Protein AF-A0A7S0SUW3-F1 (afdb_monomer_lite)

Organism: NCBI:txid96789

Foldseek 3Di:
DDPDFAWPPDLADFDDPLQAAKAWDWKFFADKDQPFDQVLLVHPVVRVVVVVRGRPTQTFMWHWHADPVRTIHTPQLRRVVRSQCSVQHVQFFPDFDDPVDPSRFKGWTWTAHSVDNQKIKIKMKGWTGKDKDDWDADPVPVRWIKIKMKIKIKIWIWMAGNVVRDIDPIQIKIKIKIKMWTDPDSRDIDIKMKIFIARDPPGPCNVVCCVVGVCSVPHGRMMIIMD

pLDDT: mean 91.24, std 9.48, range [42.28, 98.5]

Secondary structure (DSSP, 8-state):
-------BSSSS--B-GGG-EEEEEEEEEEEEE-SS-HHHHT-HHHHHHHHTTTTPEEEEEEEEEE-TTS-EEE-HHHHHHHHHHHHH-TT-EEE---TT--TTTEEEEEEE-SS-TTEEEEEEEEEEEEEEEEEEE-GGGTT-EEEEEEEEEEEEEEEEETTT--BPPPEEEEEEEEEEEEEEETTEEEEEEEEEEEE-TTSTTHHHHHHH-GGGGTS-SEEEEE-

Radius of gyration: 18.38 Å; chains: 1; bounding box: 43×40×49 Å

Structure (mmCIF, N/CA/C/O backbone):
data_AF-A0A7S0SUW3-F1
#
_entry.id   AF-A0A7S0SUW3-F1
#
loop_
_atom_site.group_PDB
_atom_site.id
_atom_site.type_symbol
_atom_site.label_atom_id
_atom_site.label_alt_id
_atom_site.label_comp_id
_atom_site.label_asym_id
_atom_site.label_entity_id
_atom_site.label_seq_id
_atom_site.pdbx_PDB_ins_code
_atom_site.Cartn_x
_atom_site.Cartn_y
_atom_site.Cartn_z
_atom_site.occupancy
_atom_site.B_iso_or_equiv
_atom_site.auth_seq_id
_atom_site.auth_comp_id
_atom_site.auth_asym_id
_atom_site.auth_atom_id
_atom_site.pdbx_PDB_model_num
ATOM 1 N N . ILE A 1 1 ? 21.014 13.805 4.963 1.00 42.28 1 ILE A N 1
ATOM 2 C CA . ILE A 1 1 ? 20.074 13.393 6.030 1.00 42.28 1 ILE A CA 1
ATOM 3 C C . ILE A 1 1 ? 19.901 11.894 5.863 1.00 42.28 1 ILE A C 1
ATOM 5 O O . ILE A 1 1 ? 19.481 11.482 4.790 1.00 42.28 1 ILE A O 1
ATOM 9 N N . ASN A 1 2 ? 20.350 11.087 6.826 1.00 46.06 2 ASN A N 1
ATOM 10 C CA . ASN A 1 2 ? 20.161 9.637 6.748 1.00 46.06 2 ASN A CA 1
ATOM 11 C C . ASN A 1 2 ? 18.666 9.344 6.896 1.00 46.06 2 ASN A C 1
ATOM 13 O O . ASN A 1 2 ? 18.029 9.901 7.791 1.00 46.06 2 ASN A O 1
ATOM 17 N N . ARG A 1 3 ? 18.112 8.519 6.001 1.00 62.00 3 ARG A N 1
ATOM 18 C CA . ARG A 1 3 ? 16.728 8.045 6.112 1.00 62.00 3 ARG A CA 1
ATOM 19 C C . ARG A 1 3 ? 16.566 7.323 7.452 1.00 62.00 3 ARG A C 1
ATOM 21 O O . ARG A 1 3 ? 17.455 6.576 7.862 1.00 62.00 3 ARG A O 1
ATOM 28 N N . PHE A 1 4 ? 15.474 7.596 8.157 1.00 66.12 4 PHE A N 1
ATOM 29 C CA . PHE A 1 4 ? 15.192 6.960 9.438 1.00 66.12 4 PHE A CA 1
ATOM 30 C C . PHE A 1 4 ? 14.642 5.552 9.184 1.00 66.12 4 PHE A C 1
ATOM 32 O O . PHE A 1 4 ? 13.520 5.406 8.712 1.00 66.12 4 PHE A O 1
ATOM 39 N N . HIS A 1 5 ? 15.455 4.539 9.481 1.00 77.19 5 HIS A N 1
ATOM 40 C CA . HIS A 1 5 ? 15.120 3.121 9.350 1.00 77.19 5 HIS A CA 1
ATOM 41 C C . HIS A 1 5 ? 15.135 2.475 10.742 1.00 77.19 5 HIS A C 1
ATOM 43 O O . HIS A 1 5 ? 16.200 2.059 11.208 1.00 77.19 5 HIS A O 1
ATOM 49 N N . PRO A 1 6 ? 14.003 2.473 11.471 1.00 75.94 6 PRO A N 1
ATOM 50 C CA . PRO A 1 6 ? 13.930 1.887 12.808 1.00 75.94 6 PRO A CA 1
ATOM 51 C C . PRO A 1 6 ? 14.039 0.352 12.807 1.00 75.94 6 PRO A C 1
ATOM 53 O O . PRO A 1 6 ? 14.200 -0.244 13.872 1.00 75.94 6 PRO A O 1
ATOM 56 N N . GLY A 1 7 ? 13.952 -0.294 11.641 1.00 82.69 7 GLY A N 1
ATOM 57 C CA . GLY A 1 7 ? 13.834 -1.738 11.501 1.00 82.69 7 GLY A CA 1
ATOM 58 C C . GLY A 1 7 ? 12.474 -2.266 11.965 1.00 82.69 7 GLY A C 1
ATOM 59 O O . GLY A 1 7 ? 11.526 -1.518 12.218 1.00 82.69 7 GLY A O 1
ATOM 60 N N . LEU A 1 8 ? 12.366 -3.591 12.070 1.00 84.62 8 LEU A N 1
ATOM 61 C CA . LEU A 1 8 ? 11.176 -4.278 12.575 1.00 84.62 8 LEU A CA 1
ATOM 62 C C . LEU A 1 8 ? 11.335 -4.563 14.073 1.00 84.62 8 LEU A C 1
ATOM 64 O O . LEU A 1 8 ? 11.750 -5.656 14.458 1.00 84.62 8 LEU A O 1
ATOM 68 N N . SER A 1 9 ? 11.030 -3.581 14.925 1.00 73.81 9 SER A N 1
ATOM 69 C CA . SER A 1 9 ? 11.094 -3.771 16.384 1.00 73.81 9 SER A CA 1
ATOM 70 C C . SER A 1 9 ? 10.004 -4.708 16.921 1.00 73.81 9 SER A C 1
ATOM 72 O O . SER A 1 9 ? 10.194 -5.340 17.956 1.00 73.81 9 SER A O 1
ATOM 74 N N . ASP A 1 10 ? 8.876 -4.801 16.215 1.00 80.00 10 ASP A N 1
ATOM 75 C CA . ASP A 1 10 ? 7.740 -5.672 16.517 1.00 80.00 10 ASP A CA 1
ATOM 76 C C . ASP A 1 10 ? 7.405 -6.574 15.320 1.00 80.00 10 ASP A C 1
ATOM 78 O O . ASP A 1 10 ? 7.651 -6.220 14.164 1.00 80.00 10 ASP A O 1
ATOM 82 N N . ASN A 1 11 ? 6.780 -7.726 15.594 1.00 84.38 11 ASN A N 1
ATOM 83 C CA . ASN A 1 11 ? 6.349 -8.659 14.543 1.00 84.38 11 ASN A CA 1
ATOM 84 C C . ASN A 1 11 ? 5.302 -8.045 13.594 1.00 84.38 11 ASN A C 1
ATOM 86 O O . ASN A 1 11 ? 5.337 -8.312 12.400 1.00 84.38 11 ASN A O 1
ATOM 90 N N . ASP A 1 12 ? 4.385 -7.215 14.099 1.00 90.62 12 ASP A N 1
ATOM 91 C CA . ASP A 1 12 ? 3.324 -6.572 13.312 1.00 90.62 12 ASP A CA 1
ATOM 92 C C . ASP A 1 12 ? 2.944 -5.206 13.918 1.00 90.62 12 ASP A C 1
ATOM 94 O O . ASP A 1 12 ? 3.414 -4.847 14.997 1.00 90.62 12 ASP A O 1
ATOM 98 N N . LEU A 1 13 ? 2.089 -4.450 13.228 1.00 91.69 13 LEU A N 1
ATOM 99 C CA . LEU A 1 13 ? 1.448 -3.237 13.729 1.00 91.69 13 LEU A CA 1
ATOM 100 C C . LEU A 1 13 ? 0.216 -3.602 14.558 1.00 91.69 13 LEU A C 1
ATOM 102 O O . LEU A 1 13 ? -0.656 -4.348 14.101 1.00 91.69 13 LEU A O 1
ATOM 106 N N . TYR A 1 14 ? 0.112 -3.022 15.751 1.00 93.19 14 TYR A N 1
ATOM 107 C CA . TYR A 1 14 ? -0.998 -3.267 16.663 1.00 93.19 14 TYR A CA 1
ATOM 108 C C . TYR A 1 14 ? -1.918 -2.053 16.739 1.00 93.19 14 TYR A C 1
ATOM 110 O O . TYR A 1 14 ? -1.500 -0.941 17.056 1.00 93.19 14 TYR A O 1
ATOM 118 N N . PHE A 1 15 ? -3.194 -2.287 16.458 1.00 94.00 15 PHE A N 1
ATOM 119 C CA . PHE A 1 15 ? -4.218 -1.258 16.373 1.00 94.00 15 PHE A CA 1
ATOM 120 C C . PHE A 1 15 ? -5.014 -1.170 17.684 1.00 94.00 15 PHE A C 1
ATOM 122 O O . PHE A 1 15 ? -5.124 -2.153 18.420 1.00 94.00 15 PHE A O 1
ATOM 129 N N . PRO A 1 16 ? -5.599 -0.004 17.999 1.00 93.75 16 PRO A N 1
ATOM 130 C CA . PRO A 1 16 ? -6.580 0.108 19.069 1.00 93.75 16 PRO A CA 1
ATOM 131 C C . PRO A 1 16 ? -7.823 -0.769 18.848 1.00 93.75 16 PRO A C 1
ATOM 133 O O . PRO A 1 16 ? -8.244 -1.007 17.717 1.00 93.75 16 PRO A O 1
ATOM 136 N N . ASP A 1 17 ? -8.489 -1.143 19.941 1.00 94.44 17 ASP A N 1
ATOM 137 C CA . ASP A 1 17 ? -9.691 -1.995 19.939 1.00 94.44 17 ASP A CA 1
ATOM 138 C C . ASP A 1 17 ? -10.835 -1.492 19.050 1.00 94.44 17 ASP A C 1
ATOM 140 O O . ASP A 1 17 ? -11.585 -2.285 18.483 1.00 94.44 17 ASP A O 1
ATOM 144 N N . TRP A 1 18 ? -10.953 -0.177 18.879 1.00 93.38 18 TRP A N 1
ATOM 145 C CA . TRP A 1 18 ? -11.987 0.431 18.044 1.00 93.38 18 TRP A CA 1
ATOM 146 C C . TRP A 1 18 ? -11.776 0.226 16.536 1.00 93.38 18 TRP A C 1
ATOM 148 O O . TRP A 1 18 ? -12.620 0.662 15.764 1.00 93.38 18 TRP A O 1
ATOM 158 N N . PHE A 1 19 ? -10.702 -0.441 16.100 1.00 96.56 19 PHE A N 1
ATOM 159 C CA . PHE A 1 19 ? -10.540 -0.884 14.711 1.00 96.56 19 PHE A CA 1
ATOM 160 C C . PHE A 1 19 ? -11.194 -2.232 14.409 1.00 96.56 19 PHE A C 1
A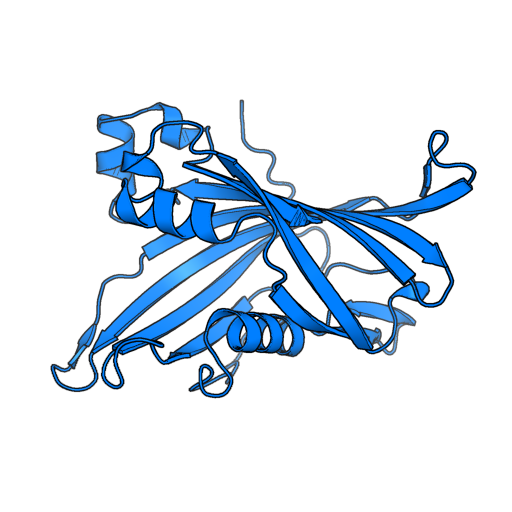TOM 162 O O . PHE A 1 19 ? -11.363 -2.554 13.236 1.00 96.56 19 PHE A O 1
ATOM 169 N N . ILE A 1 20 ? -11.534 -3.042 15.415 1.00 97.31 20 ILE A N 1
ATOM 170 C CA . ILE A 1 20 ? -11.985 -4.424 15.194 1.00 97.31 20 ILE A CA 1
ATOM 171 C C . ILE A 1 20 ? -13.196 -4.473 14.262 1.00 97.31 20 ILE A C 1
ATOM 173 O O . ILE A 1 20 ? -14.160 -3.733 14.433 1.00 97.31 20 ILE A O 1
ATOM 177 N N . GLY A 1 21 ? -13.163 -5.410 13.313 1.00 97.50 21 GLY A N 1
ATOM 178 C CA . GLY A 1 21 ? -14.265 -5.662 12.395 1.00 97.50 21 GLY A CA 1
ATOM 179 C C . GLY A 1 21 ? -13.937 -5.259 10.964 1.00 97.50 21 GLY A C 1
ATOM 180 O O . GLY A 1 21 ? -12.777 -5.256 10.550 1.00 97.50 21 GLY A O 1
ATOM 181 N N . LYS A 1 22 ? -14.989 -4.987 10.188 1.00 98.38 22 LYS A N 1
ATOM 182 C CA . LYS A 1 22 ? -14.903 -4.576 8.786 1.00 98.38 22 LYS A CA 1
ATOM 183 C C . LYS A 1 22 ? -15.346 -3.126 8.643 1.00 98.38 22 LYS A C 1
ATOM 185 O O . LYS A 1 22 ? -16.359 -2.731 9.212 1.00 98.38 22 LYS A O 1
ATOM 190 N N . TRP A 1 23 ? -14.617 -2.376 7.831 1.00 98.31 23 TRP A N 1
ATOM 191 C CA . TRP A 1 23 ? -14.818 -0.956 7.593 1.00 98.31 23 TRP A CA 1
ATOM 192 C C . TRP A 1 23 ? -14.998 -0.700 6.109 1.00 98.31 23 TRP A C 1
ATOM 194 O O . TRP A 1 23 ? -14.163 -1.113 5.307 1.00 98.31 23 TRP A O 1
ATOM 204 N N . ASN A 1 24 ? -16.060 0.021 5.757 1.00 98.50 24 ASN A N 1
ATOM 205 C CA . ASN A 1 24 ? -16.188 0.609 4.430 1.00 98.50 24 ASN A CA 1
ATOM 206 C C . ASN A 1 24 ? -15.249 1.811 4.361 1.00 98.50 24 ASN A C 1
ATOM 208 O O . ASN A 1 24 ? -15.446 2.796 5.077 1.00 98.50 24 ASN A O 1
ATOM 212 N N . VAL A 1 25 ? -14.217 1.709 3.533 1.00 98.44 25 VAL A N 1
ATOM 213 C CA . VAL A 1 25 ? -13.207 2.747 3.361 1.00 98.44 25 VAL A CA 1
ATOM 214 C C . VAL A 1 25 ? -13.512 3.542 2.101 1.00 98.44 25 VAL A C 1
ATOM 216 O O . VAL A 1 25 ? -13.734 2.971 1.035 1.00 98.44 25 VAL A O 1
ATOM 219 N N . SER A 1 26 ? -13.473 4.865 2.238 1.00 98.38 26 SER A N 1
ATOM 220 C CA . SER A 1 26 ? -13.464 5.805 1.121 1.00 98.38 26 SER A CA 1
ATOM 221 C C . SER A 1 26 ? -12.151 6.569 1.170 1.00 98.38 26 SER A C 1
ATOM 223 O O . SER A 1 26 ? -12.015 7.467 1.995 1.00 98.38 26 SER A O 1
ATOM 225 N N . SER A 1 27 ? -11.192 6.197 0.322 1.00 98.06 27 SER A N 1
ATOM 226 C CA . SER A 1 27 ? -9.879 6.844 0.264 1.00 98.06 27 SER A CA 1
ATOM 227 C C . SER A 1 27 ? -9.825 7.832 -0.893 1.00 98.06 27 SER A C 1
ATOM 229 O O . SER A 1 27 ? -10.140 7.478 -2.028 1.00 98.06 27 SER A O 1
ATOM 231 N N . TYR A 1 28 ? -9.427 9.071 -0.618 1.00 98.44 28 TYR A N 1
ATOM 232 C CA . TYR A 1 28 ? -9.306 10.117 -1.627 1.00 98.44 28 TYR A CA 1
ATOM 233 C C . TYR A 1 28 ? -7.850 10.523 -1.780 1.00 98.44 28 TYR A C 1
ATOM 235 O O . TYR A 1 28 ? -7.250 11.013 -0.827 1.00 98.44 28 TYR A O 1
ATOM 243 N N . LEU A 1 29 ? -7.301 10.424 -2.993 1.00 98.38 29 LEU A N 1
ATOM 244 C CA . LEU A 1 29 ? -6.045 11.098 -3.313 1.00 98.38 29 LEU A CA 1
ATOM 245 C C . LEU A 1 29 ? -6.288 12.613 -3.267 1.00 98.38 29 LEU A C 1
ATOM 247 O O . LEU A 1 29 ? -7.052 13.153 -4.069 1.00 98.38 29 LEU A O 1
ATOM 251 N N . ARG A 1 30 ? -5.669 13.302 -2.308 1.00 98.19 30 ARG A N 1
ATOM 252 C CA . ARG A 1 30 ? -5.811 14.754 -2.111 1.00 98.19 30 ARG A CA 1
ATOM 253 C C . ARG A 1 30 ? -4.674 15.545 -2.727 1.00 98.19 30 ARG A C 1
ATOM 255 O O . ARG A 1 30 ? -4.888 16.682 -3.134 1.00 98.19 30 ARG A O 1
ATOM 262 N N . ASN A 1 31 ? -3.489 14.951 -2.792 1.00 98.19 31 ASN A N 1
ATOM 263 C CA . ASN A 1 31 ? -2.307 15.600 -3.331 1.00 98.19 31 ASN A CA 1
ATOM 264 C C . ASN A 1 31 ? -1.361 14.577 -3.963 1.00 98.19 31 ASN A C 1
ATOM 266 O O . ASN A 1 31 ? -1.250 13.456 -3.464 1.00 98.19 31 ASN A O 1
ATOM 270 N N . VAL A 1 32 ? -0.672 14.990 -5.025 1.00 97.81 32 VAL A N 1
ATOM 271 C CA . VAL A 1 32 ? 0.410 14.245 -5.674 1.00 97.81 32 VAL A CA 1
ATOM 272 C C . VAL A 1 32 ? 1.529 15.217 -6.023 1.00 97.81 32 VAL A C 1
ATOM 274 O O . VAL A 1 32 ? 1.276 16.284 -6.579 1.00 97.81 32 VAL A O 1
ATOM 277 N N . GLU A 1 33 ? 2.759 14.840 -5.707 1.00 97.75 33 GLU A N 1
ATOM 278 C CA . GLU A 1 33 ? 3.956 15.630 -5.969 1.00 97.75 33 GLU A CA 1
ATOM 279 C C . GLU A 1 33 ? 5.014 14.757 -6.646 1.00 97.75 33 GLU A C 1
ATOM 281 O O . GLU A 1 33 ? 5.151 13.571 -6.338 1.00 97.75 33 GLU A O 1
ATOM 286 N N . ALA A 1 34 ? 5.788 15.374 -7.538 1.00 97.00 34 ALA A N 1
ATOM 287 C CA . ALA A 1 34 ? 7.016 14.832 -8.110 1.00 97.00 34 ALA A CA 1
ATOM 288 C C . ALA A 1 34 ? 8.191 15.682 -7.589 1.00 97.00 34 ALA A C 1
ATOM 290 O O . ALA A 1 34 ? 8.585 16.640 -8.255 1.00 97.00 34 ALA A O 1
ATOM 291 N N . PRO A 1 35 ? 8.706 15.416 -6.369 1.00 96.06 35 PRO A N 1
ATOM 292 C CA . PRO A 1 35 ? 9.590 16.351 -5.659 1.00 96.06 35 PRO A CA 1
ATOM 293 C C . PRO A 1 35 ? 10.925 16.606 -6.358 1.00 96.06 35 PRO A C 1
ATOM 295 O O . PRO A 1 35 ? 11.565 17.632 -6.133 1.00 96.06 35 PRO A O 1
ATOM 298 N N . ILE A 1 36 ? 11.351 15.652 -7.181 1.00 94.12 36 ILE A N 1
ATOM 299 C CA . ILE A 1 36 ? 12.582 15.727 -7.954 1.00 94.12 36 ILE A CA 1
ATOM 300 C C . ILE A 1 36 ? 12.278 16.279 -9.349 1.00 94.12 36 ILE A C 1
ATOM 302 O O . ILE A 1 36 ? 12.646 17.412 -9.651 1.00 94.12 36 ILE A O 1
ATOM 306 N N . ASP A 1 37 ? 11.597 15.488 -10.177 1.00 94.38 37 ASP A N 1
ATOM 307 C CA . ASP A 1 37 ? 11.096 15.864 -11.497 1.00 94.38 37 ASP A CA 1
ATOM 308 C C . ASP A 1 37 ? 10.064 14.832 -11.992 1.00 94.38 37 ASP A C 1
ATOM 310 O O . ASP A 1 37 ? 9.920 13.737 -11.437 1.00 94.38 37 ASP A O 1
ATOM 314 N N . ILE A 1 38 ? 9.317 15.200 -13.036 1.00 95.12 38 ILE A N 1
ATOM 315 C CA . ILE A 1 38 ? 8.268 14.357 -13.626 1.00 95.12 38 ILE A CA 1
ATOM 316 C C . ILE A 1 38 ? 8.858 13.122 -14.318 1.00 95.12 38 ILE A C 1
ATOM 318 O O . ILE A 1 38 ? 8.243 12.055 -14.304 1.00 95.12 38 ILE A O 1
ATOM 322 N N . ASP A 1 39 ? 10.052 13.228 -14.898 1.00 92.38 39 ASP A N 1
ATOM 323 C CA . ASP A 1 39 ? 10.687 12.106 -15.591 1.00 92.38 39 ASP A CA 1
ATOM 324 C C . ASP A 1 39 ? 10.993 10.965 -14.612 1.00 92.38 39 ASP A C 1
ATOM 326 O O . ASP A 1 39 ? 10.628 9.813 -14.862 1.00 92.38 39 ASP A O 1
ATOM 330 N N . THR A 1 40 ? 11.556 11.287 -13.447 1.00 90.94 40 THR A N 1
ATOM 331 C CA . THR A 1 40 ? 11.874 10.322 -12.388 1.00 90.94 40 THR A CA 1
ATOM 332 C C . THR A 1 40 ? 10.615 9.771 -11.707 1.00 90.94 40 THR A C 1
ATOM 334 O O . THR A 1 40 ? 10.606 8.616 -11.279 1.00 90.94 40 THR A O 1
ATOM 337 N N . PHE A 1 41 ? 9.522 10.543 -11.660 1.00 92.88 41 PHE A N 1
ATOM 338 C CA . PHE A 1 41 ? 8.208 10.065 -11.201 1.00 92.88 41 PHE A CA 1
ATOM 339 C C . PHE A 1 41 ? 7.667 8.908 -12.069 1.00 92.88 41 PHE A C 1
ATOM 341 O O . PHE A 1 41 ? 6.885 8.078 -11.603 1.00 92.88 41 PHE A O 1
ATOM 348 N N . GLY A 1 42 ? 8.086 8.831 -13.336 1.00 90.81 42 GLY A N 1
ATOM 349 C CA . GLY A 1 42 ? 7.585 7.873 -14.328 1.00 90.81 42 GLY A CA 1
ATOM 350 C C . GLY A 1 42 ? 7.133 8.521 -15.639 1.00 90.81 42 GLY A C 1
ATOM 351 O O . GLY A 1 42 ? 6.534 7.844 -16.477 1.00 90.81 42 GLY A O 1
ATOM 352 N N . GLY A 1 43 ? 7.403 9.815 -15.817 1.00 94.25 43 GLY A N 1
ATOM 353 C CA . GLY A 1 43 ? 7.086 10.597 -17.004 1.00 94.25 43 GLY A CA 1
ATOM 354 C C . GLY A 1 43 ? 5.695 11.233 -16.987 1.00 94.25 43 GLY A C 1
ATOM 355 O O . GLY A 1 43 ? 4.811 10.892 -16.194 1.00 94.25 43 GLY A O 1
ATOM 356 N N . GLU A 1 44 ? 5.493 12.145 -17.938 1.00 96.56 44 GLU A N 1
ATOM 357 C CA . GLU A 1 44 ? 4.307 13.004 -18.065 1.00 96.56 44 GLU A CA 1
ATOM 358 C C . GLU A 1 44 ? 2.989 12.213 -18.111 1.00 96.56 44 GLU A C 1
ATOM 360 O O . GLU A 1 44 ? 1.992 12.593 -17.498 1.00 96.56 44 GLU A O 1
ATOM 365 N N . TYR A 1 45 ? 2.982 11.066 -18.798 1.00 95.62 45 TYR A N 1
ATOM 366 C CA . TYR A 1 45 ? 1.800 10.208 -18.893 1.00 95.62 45 TYR A CA 1
ATOM 367 C C . TYR A 1 45 ? 1.378 9.645 -17.527 1.00 95.62 45 TYR A C 1
ATOM 369 O O . TYR A 1 45 ? 0.199 9.702 -17.171 1.00 95.62 45 TYR A O 1
ATOM 377 N N . VAL A 1 46 ? 2.328 9.121 -16.745 1.00 94.38 46 VAL A N 1
ATOM 378 C CA . VAL A 1 46 ? 2.054 8.513 -15.432 1.00 94.38 46 VAL A CA 1
ATOM 379 C C . VAL A 1 46 ? 1.652 9.585 -14.421 1.00 94.38 46 VAL A C 1
ATOM 381 O O . VAL A 1 46 ? 0.692 9.394 -13.666 1.00 94.38 46 VAL A O 1
ATOM 384 N N . TYR A 1 47 ? 2.330 10.733 -14.446 1.00 96.38 47 TYR A N 1
ATOM 385 C CA . TYR A 1 47 ? 2.007 11.868 -13.588 1.00 96.38 47 TYR A CA 1
ATOM 386 C C . TYR A 1 47 ? 0.597 12.410 -13.857 1.00 96.38 47 TYR A C 1
ATOM 388 O O . TYR A 1 47 ? -0.219 12.499 -12.937 1.00 96.38 47 TYR A O 1
ATOM 396 N N . ASN A 1 48 ? 0.247 12.671 -15.121 1.00 97.00 48 ASN A N 1
ATOM 397 C CA . ASN A 1 48 ? -1.085 13.165 -15.480 1.00 97.00 48 ASN A CA 1
ATOM 398 C C . ASN A 1 48 ? -2.189 12.137 -15.211 1.00 97.00 48 ASN A C 1
ATOM 400 O O . ASN A 1 48 ? -3.259 12.506 -14.723 1.00 97.00 48 ASN A O 1
ATOM 404 N N . LYS A 1 49 ? -1.933 10.843 -15.449 1.00 94.75 49 LYS A N 1
ATOM 405 C CA . LYS A 1 49 ? -2.872 9.778 -15.068 1.00 94.75 49 LYS A CA 1
ATOM 406 C C . LYS A 1 49 ? -3.145 9.791 -13.561 1.00 94.75 49 LYS A C 1
ATOM 408 O O . LYS A 1 49 ? -4.305 9.745 -13.170 1.00 94.75 49 LYS A O 1
ATOM 413 N N . THR A 1 50 ? -2.104 9.931 -12.740 1.00 95.62 50 THR A N 1
ATOM 414 C CA . THR A 1 50 ? -2.232 9.988 -11.275 1.00 95.62 50 THR A CA 1
ATOM 415 C C . THR A 1 50 ? -2.980 11.249 -10.831 1.00 95.62 50 THR A C 1
ATOM 417 O O . THR A 1 50 ? -3.880 11.185 -10.000 1.00 95.62 50 THR A O 1
ATOM 420 N N . ARG A 1 51 ? -2.694 12.413 -11.432 1.00 97.00 51 ARG A N 1
ATOM 421 C CA . ARG A 1 51 ? -3.451 13.650 -11.162 1.00 97.00 51 ARG A CA 1
ATOM 422 C C . ARG A 1 51 ? -4.935 13.523 -11.494 1.00 97.00 51 ARG A C 1
ATOM 424 O O . ARG A 1 51 ? -5.761 14.103 -10.796 1.00 97.00 51 ARG A O 1
ATOM 431 N N . ASN A 1 52 ? -5.288 12.744 -12.513 1.00 96.62 52 ASN A N 1
ATOM 432 C CA . ASN A 1 52 ? -6.684 12.488 -12.861 1.00 96.62 52 ASN A CA 1
ATOM 433 C C . ASN A 1 52 ? -7.432 11.648 -11.810 1.00 96.62 52 ASN A C 1
ATOM 435 O O . ASN A 1 52 ? -8.656 11.542 -11.903 1.00 96.62 52 ASN A O 1
ATOM 439 N N . GLU A 1 53 ? -6.744 11.064 -10.826 1.00 95.75 53 GLU A N 1
ATOM 440 C CA . GLU A 1 53 ? -7.339 10.342 -9.691 1.00 95.75 53 GLU A CA 1
ATOM 441 C C . GLU A 1 53 ? -7.656 11.273 -8.504 1.00 95.75 53 GLU A C 1
ATOM 443 O O . GLU A 1 53 ? -8.362 10.871 -7.579 1.00 95.75 53 GLU A O 1
ATOM 448 N N . LEU A 1 54 ? -7.198 12.534 -8.532 1.00 97.56 54 LEU A N 1
ATOM 449 C CA . LEU A 1 54 ? -7.434 13.497 -7.454 1.00 97.56 54 LEU A CA 1
ATOM 450 C C . LEU A 1 54 ? -8.927 13.647 -7.140 1.00 97.56 54 LEU A C 1
ATOM 452 O O . LEU A 1 54 ? -9.756 13.868 -8.024 1.00 97.56 54 LEU A O 1
ATOM 456 N N . ASN A 1 55 ? -9.248 13.581 -5.848 1.00 97.56 55 ASN A N 1
ATOM 457 C CA . ASN A 1 55 ? -10.594 13.697 -5.282 1.00 97.56 55 ASN A CA 1
ATOM 458 C C . ASN A 1 55 ? -11.606 12.646 -5.768 1.00 97.56 55 ASN A C 1
ATOM 460 O O . ASN A 1 55 ? -12.793 12.768 -5.457 1.00 97.56 55 ASN A O 1
ATOM 464 N N . LYS A 1 56 ? -11.164 11.601 -6.473 1.00 97.31 56 LYS A N 1
ATOM 465 C CA . LYS A 1 56 ? -12.003 10.444 -6.789 1.00 97.31 56 LYS A CA 1
ATOM 466 C C . LYS A 1 56 ? -11.862 9.412 -5.669 1.00 97.31 56 LYS A C 1
ATOM 468 O O . LYS A 1 56 ? -10.734 9.122 -5.270 1.00 97.31 56 LYS A O 1
ATOM 473 N N . PRO A 1 57 ? -12.973 8.882 -5.134 1.00 96.94 57 PRO A N 1
ATOM 474 C CA . PRO A 1 57 ? -12.896 7.882 -4.086 1.00 96.94 57 PRO A CA 1
ATOM 475 C C . PRO A 1 57 ? -12.443 6.537 -4.653 1.00 96.94 57 PRO A C 1
ATOM 477 O O . PRO A 1 57 ? -13.030 6.034 -5.611 1.00 96.94 57 PRO A O 1
ATOM 480 N N . LEU A 1 58 ? -11.467 5.923 -3.995 1.00 97.38 58 LEU A N 1
ATOM 481 C CA . LEU A 1 58 ? -11.250 4.486 -4.045 1.00 97.38 58 LEU A CA 1
ATOM 482 C C . LEU A 1 58 ? -12.055 3.850 -2.906 1.00 97.38 58 LEU A C 1
ATOM 484 O O . LEU A 1 58 ? -11.829 4.163 -1.734 1.00 97.38 58 LEU A O 1
ATOM 488 N N . LEU A 1 59 ? -13.017 2.995 -3.256 1.00 98.19 59 LEU A N 1
ATOM 489 C CA . LEU A 1 59 ? -13.925 2.354 -2.305 1.00 98.19 59 LEU A CA 1
ATOM 490 C C . LEU A 1 59 ? -13.525 0.896 -2.101 1.00 98.19 59 LEU A C 1
ATOM 492 O O . LEU A 1 59 ? -13.460 0.143 -3.068 1.00 98.19 59 LEU A O 1
ATOM 496 N N . TYR A 1 60 ? -13.282 0.492 -0.858 1.00 98.31 60 TYR A N 1
ATOM 497 C CA . TYR A 1 60 ? -12.914 -0.886 -0.524 1.00 98.31 60 TYR A CA 1
ATOM 498 C C . TYR A 1 60 ? -13.277 -1.227 0.920 1.00 98.31 60 TYR A C 1
ATOM 500 O O . TYR A 1 60 ? -13.596 -0.351 1.725 1.00 98.31 60 TYR A O 1
ATOM 508 N N . ILE A 1 61 ? -13.226 -2.514 1.262 1.00 98.38 61 ILE A N 1
ATOM 509 C CA . ILE A 1 61 ? -13.428 -2.976 2.634 1.00 98.38 61 ILE A CA 1
ATOM 510 C C . ILE A 1 61 ? -12.066 -3.208 3.280 1.00 98.38 61 ILE A C 1
ATOM 512 O O . ILE A 1 61 ? -11.242 -3.940 2.745 1.00 98.38 61 ILE A O 1
ATOM 516 N N . SER A 1 62 ? -11.854 -2.638 4.463 1.00 98.19 62 SER A N 1
ATOM 517 C CA . SER A 1 62 ? -10.722 -2.986 5.323 1.00 98.19 62 SER A CA 1
ATOM 518 C C . SER A 1 62 ? -11.191 -3.837 6.497 1.00 98.19 62 SER A C 1
ATOM 520 O O . SER A 1 62 ? -12.294 -3.650 7.0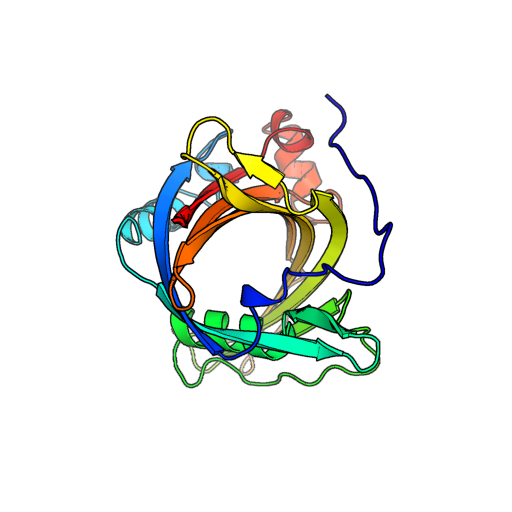09 1.00 98.19 62 SER A O 1
ATOM 522 N N . LYS A 1 63 ? -10.375 -4.793 6.925 1.00 98.44 63 LYS A N 1
ATOM 523 C CA . LYS A 1 63 ? -10.663 -5.739 7.996 1.00 98.44 63 LYS A CA 1
ATOM 524 C C . LYS A 1 63 ? -9.540 -5.738 9.023 1.00 98.44 63 LYS A C 1
ATOM 526 O O . LYS A 1 63 ? -8.359 -5.807 8.682 1.00 98.44 63 LYS A O 1
ATOM 531 N N . PHE A 1 64 ? -9.935 -5.739 10.288 1.00 97.88 64 PHE A N 1
ATOM 532 C CA . PHE A 1 64 ? -9.053 -5.894 11.435 1.00 97.88 64 PHE A CA 1
ATOM 533 C C . PHE A 1 64 ? -9.583 -7.011 12.325 1.00 97.88 64 PHE A C 1
ATOM 535 O O . PHE A 1 64 ? -10.796 -7.163 12.506 1.00 97.88 64 PHE A O 1
ATOM 542 N N . LYS A 1 65 ? -8.671 -7.802 12.884 1.00 97.00 65 LYS A N 1
ATOM 543 C CA . LYS A 1 65 ? -8.996 -8.965 13.712 1.00 97.00 65 LYS A CA 1
ATOM 544 C C . LYS A 1 65 ? -8.240 -8.921 15.028 1.00 97.00 65 LYS A C 1
ATOM 546 O O . LYS A 1 65 ? -7.114 -8.431 15.095 1.00 97.00 65 LYS A O 1
ATOM 551 N N . ARG A 1 66 ? -8.875 -9.449 16.071 1.00 97.44 66 ARG A N 1
ATOM 552 C CA . ARG A 1 66 ? -8.239 -9.667 17.367 1.00 97.44 66 ARG A CA 1
ATOM 553 C C . ARG A 1 66 ? -7.530 -11.021 17.345 1.00 97.44 66 ARG A C 1
ATOM 555 O O . ARG A 1 66 ? -8.113 -12.005 16.900 1.00 97.44 66 ARG A O 1
ATOM 562 N N . LEU A 1 67 ? -6.280 -11.046 17.789 1.00 94.25 67 LEU A N 1
ATOM 563 C CA . LEU A 1 67 ? -5.509 -12.262 18.032 1.00 94.25 67 LEU A CA 1
ATOM 564 C C . LEU A 1 67 ? -5.887 -12.878 19.384 1.00 94.25 67 LEU A C 1
ATOM 566 O O . LEU A 1 67 ? -6.420 -12.191 20.255 1.00 94.25 67 LEU A O 1
ATOM 570 N N . ASP A 1 68 ? -5.507 -14.136 19.606 1.00 94.31 68 ASP A N 1
ATOM 571 C CA . ASP A 1 68 ? -5.749 -14.843 20.875 1.00 94.31 68 ASP A CA 1
ATOM 572 C C . ASP A 1 68 ? -5.108 -14.138 22.083 1.00 94.31 68 ASP A C 1
ATOM 574 O O . ASP A 1 68 ? -5.623 -14.186 23.195 1.00 94.31 68 ASP A O 1
ATOM 578 N N . ASN A 1 69 ? -4.009 -13.408 21.858 1.00 92.31 69 ASN A N 1
ATOM 579 C CA . ASN A 1 69 ? -3.341 -12.589 22.877 1.00 92.31 69 ASN A CA 1
ATOM 580 C C . ASN A 1 69 ? -4.017 -11.226 23.127 1.00 92.31 69 ASN A C 1
ATOM 582 O O . ASN A 1 69 ? -3.436 -10.359 23.777 1.00 92.31 69 ASN A O 1
ATOM 586 N N . GLY A 1 70 ? -5.205 -10.999 22.569 1.00 94.19 70 GLY A N 1
ATOM 587 C CA . GLY A 1 70 ? -5.979 -9.776 22.735 1.00 94.19 70 GLY A CA 1
ATOM 588 C C . GLY A 1 70 ? -5.548 -8.610 21.845 1.00 94.19 70 GLY A C 1
ATOM 589 O O . GLY A 1 70 ? -6.309 -7.653 21.731 1.00 94.19 70 GLY A O 1
ATOM 590 N N . ARG A 1 71 ? -4.394 -8.658 21.169 1.00 94.00 71 ARG A N 1
ATOM 591 C CA . ARG A 1 71 ? -3.945 -7.561 20.291 1.00 94.00 71 ARG A CA 1
ATOM 592 C C . ARG A 1 71 ? -4.754 -7.514 18.996 1.00 94.00 71 ARG A C 1
ATOM 594 O O . ARG A 1 71 ? -5.140 -8.554 18.466 1.00 94.00 71 ARG A O 1
ATOM 601 N N . VAL A 1 72 ? -4.992 -6.315 18.471 1.00 95.88 72 VAL A N 1
ATOM 602 C CA . VAL A 1 72 ? -5.701 -6.115 17.198 1.00 95.88 72 VAL A CA 1
ATOM 603 C C . VAL A 1 72 ? -4.695 -5.882 16.087 1.00 95.88 72 VAL A C 1
ATOM 605 O O . VAL A 1 72 ? -3.805 -5.049 16.229 1.00 95.88 72 VAL A O 1
ATOM 608 N N . ILE A 1 73 ? -4.854 -6.596 14.979 1.00 95.50 73 ILE A N 1
ATOM 609 C CA . ILE A 1 73 ? -4.021 -6.456 13.785 1.00 95.50 73 ILE A CA 1
ATOM 610 C C . ILE A 1 73 ? -4.886 -6.208 12.552 1.00 95.50 73 ILE A C 1
ATOM 612 O O . ILE A 1 73 ? -6.078 -6.529 12.520 1.00 95.50 73 ILE A O 1
ATOM 616 N N . THR A 1 74 ? -4.260 -5.662 11.518 1.00 95.44 74 THR A N 1
ATOM 617 C CA . THR A 1 74 ? -4.827 -5.591 10.169 1.00 95.44 74 THR A CA 1
ATOM 618 C C . THR A 1 74 ? -4.850 -6.991 9.542 1.00 95.44 74 THR A C 1
ATOM 620 O O . THR A 1 74 ? -3.897 -7.760 9.680 1.00 95.44 74 THR A O 1
ATOM 623 N N . ASP A 1 75 ? -5.938 -7.363 8.865 1.00 96.69 75 ASP A N 1
ATOM 624 C CA . ASP A 1 75 ? -5.971 -8.588 8.062 1.00 96.69 75 ASP A CA 1
ATOM 625 C C . ASP A 1 75 ? -5.271 -8.316 6.725 1.00 96.69 75 ASP A C 1
ATOM 627 O O . ASP A 1 75 ? -5.906 -7.986 5.727 1.00 96.69 75 ASP A O 1
ATOM 631 N N . ARG A 1 76 ? -3.932 -8.344 6.753 1.00 94.56 76 ARG A N 1
ATOM 632 C CA . ARG A 1 76 ? -3.072 -7.768 5.711 1.00 94.56 76 ARG A CA 1
ATOM 633 C C . ARG A 1 76 ? -3.403 -8.252 4.302 1.00 94.56 76 ARG A C 1
ATOM 635 O O . ARG A 1 76 ? -3.667 -7.417 3.446 1.00 94.56 76 ARG A O 1
ATOM 642 N N . LEU A 1 77 ? -3.423 -9.567 4.078 1.00 95.88 77 LEU A N 1
ATOM 643 C CA . LEU A 1 77 ? -3.700 -10.138 2.756 1.00 95.88 77 LEU A CA 1
ATOM 644 C C . LEU A 1 77 ? -5.076 -9.711 2.240 1.00 95.88 77 LEU A C 1
ATOM 646 O O . LEU A 1 77 ? -5.155 -9.104 1.178 1.00 95.88 77 LEU A O 1
ATOM 650 N N . TYR A 1 78 ? -6.118 -9.892 3.057 1.00 97.06 78 TYR A N 1
ATOM 651 C CA . TYR A 1 78 ? -7.473 -9.449 2.722 1.00 97.06 78 TYR A CA 1
ATOM 652 C C . TYR A 1 78 ? -7.500 -7.959 2.356 1.00 97.06 78 TYR A C 1
ATOM 654 O O . TYR A 1 78 ? -8.096 -7.564 1.361 1.00 97.06 78 TYR A O 1
ATOM 662 N N . ASN A 1 79 ? -6.831 -7.105 3.131 1.00 97.38 79 ASN A N 1
ATOM 663 C CA . ASN A 1 79 ? -6.831 -5.665 2.878 1.00 97.38 79 ASN A CA 1
ATOM 664 C C . ASN A 1 79 ? -6.094 -5.299 1.584 1.00 97.38 79 ASN A C 1
ATOM 666 O O . ASN A 1 79 ? -6.566 -4.434 0.847 1.00 97.38 79 ASN A O 1
ATOM 670 N N . VAL A 1 80 ? -4.973 -5.959 1.280 1.00 95.88 80 VAL A N 1
ATOM 671 C CA . VAL A 1 80 ? -4.242 -5.746 0.022 1.00 95.88 80 VAL A CA 1
ATOM 672 C C . VAL A 1 80 ? -5.070 -6.230 -1.174 1.00 95.88 80 VAL A C 1
ATOM 674 O O . VAL A 1 80 ? -5.157 -5.509 -2.166 1.00 95.88 80 VAL A O 1
ATOM 677 N N . GLU A 1 81 ? -5.743 -7.379 -1.072 1.00 97.25 81 GLU A N 1
ATOM 678 C CA . GLU A 1 81 ? -6.664 -7.875 -2.106 1.00 97.25 81 GLU A CA 1
ATOM 679 C C . GLU A 1 81 ? -7.806 -6.895 -2.366 1.00 97.25 81 GLU A C 1
ATOM 681 O O . GLU A 1 81 ? -8.083 -6.562 -3.513 1.00 97.25 81 GLU A O 1
ATOM 686 N N . GLN A 1 82 ? -8.455 -6.388 -1.313 1.00 98.12 82 GLN A N 1
ATOM 687 C CA . GLN A 1 82 ? -9.565 -5.443 -1.456 1.00 98.12 82 GLN A CA 1
ATOM 688 C C . GLN A 1 82 ? -9.121 -4.129 -2.111 1.00 98.12 82 GLN A C 1
ATOM 690 O O . GLN A 1 82 ? -9.859 -3.576 -2.927 1.00 98.12 82 GLN A O 1
ATOM 695 N N . ILE A 1 83 ? -7.912 -3.645 -1.807 1.00 96.69 83 ILE A N 1
ATOM 696 C CA . ILE A 1 83 ? -7.335 -2.469 -2.473 1.00 96.69 83 ILE A CA 1
ATOM 697 C C . ILE A 1 83 ? -7.034 -2.773 -3.945 1.00 96.69 83 ILE A C 1
ATOM 699 O O . ILE A 1 83 ? -7.369 -1.963 -4.809 1.00 96.69 83 ILE A O 1
ATOM 703 N N . ALA A 1 84 ? -6.436 -3.928 -4.249 1.00 96.50 84 ALA A N 1
ATOM 704 C CA . ALA A 1 84 ? -6.144 -4.334 -5.622 1.00 96.50 84 ALA A CA 1
ATOM 705 C C . ALA A 1 84 ? -7.430 -4.485 -6.451 1.00 96.50 84 ALA A C 1
ATOM 707 O O . ALA A 1 84 ? -7.516 -3.933 -7.546 1.00 96.50 84 ALA A O 1
ATOM 708 N N . ILE A 1 85 ? -8.463 -5.117 -5.890 1.00 96.94 85 ILE A N 1
ATOM 709 C CA . ILE A 1 85 ? -9.791 -5.245 -6.499 1.00 96.94 85 ILE A CA 1
ATOM 710 C C . ILE A 1 85 ? -10.403 -3.872 -6.775 1.00 96.94 85 ILE A C 1
ATOM 712 O O . ILE A 1 85 ? -10.862 -3.615 -7.887 1.00 96.94 85 ILE A O 1
ATOM 716 N N . ALA A 1 86 ? -10.372 -2.961 -5.803 1.00 96.50 86 ALA A N 1
ATOM 717 C CA . ALA A 1 86 ? -10.913 -1.620 -5.989 1.00 96.50 86 ALA A CA 1
ATOM 718 C C . ALA A 1 86 ? -10.145 -0.811 -7.048 1.00 96.50 86 ALA A C 1
ATOM 720 O O . ALA A 1 86 ? -10.747 -0.037 -7.790 1.00 96.50 86 ALA A O 1
ATOM 721 N N . ALA A 1 87 ? -8.822 -0.979 -7.124 1.00 94.06 87 ALA A N 1
ATOM 722 C CA . ALA A 1 87 ? -7.965 -0.210 -8.023 1.00 94.06 87 ALA A CA 1
ATOM 723 C C . ALA A 1 87 ? -7.911 -0.774 -9.452 1.00 94.06 87 ALA A C 1
ATOM 725 O O . ALA A 1 87 ? -7.728 -0.019 -10.407 1.00 94.06 87 ALA A O 1
ATOM 726 N N . MET A 1 88 ? -8.035 -2.094 -9.608 1.00 94.00 88 MET A N 1
ATOM 727 C CA . MET A 1 88 ? -7.791 -2.799 -10.873 1.00 94.00 88 MET A CA 1
ATOM 728 C C . MET A 1 88 ? -9.009 -3.571 -11.399 1.00 94.00 88 MET A C 1
ATOM 730 O O . MET A 1 88 ? -8.994 -3.989 -12.556 1.00 94.00 88 MET A O 1
ATOM 734 N N . GLY A 1 89 ? -10.065 -3.729 -10.596 1.00 93.81 89 GLY A N 1
ATOM 735 C CA . GLY A 1 89 ? -11.303 -4.432 -10.942 1.00 93.81 89 GLY A CA 1
ATOM 736 C C . GLY A 1 89 ? -11.476 -5.781 -10.230 1.00 93.81 89 GLY A C 1
ATOM 737 O O . GLY A 1 89 ? -10.529 -6.359 -9.699 1.00 93.81 89 GLY A O 1
ATOM 738 N N . GLU A 1 90 ? -12.707 -6.303 -10.254 1.00 91.25 90 GLU A N 1
ATOM 739 C CA . GLU A 1 90 ? -13.135 -7.507 -9.510 1.00 91.25 90 GLU A CA 1
ATOM 740 C C . GLU A 1 90 ? -12.327 -8.769 -9.830 1.00 91.25 90 GLU A C 1
ATOM 742 O O . GLU A 1 90 ? -12.053 -9.565 -8.940 1.00 91.25 90 GLU A O 1
ATOM 747 N N . ASN A 1 91 ? -11.884 -8.924 -11.078 1.00 91.25 91 ASN A N 1
ATOM 748 C CA . ASN A 1 91 ? -11.127 -10.094 -11.535 1.00 91.25 91 ASN A CA 1
ATOM 749 C C . ASN A 1 91 ? -9.613 -9.834 -11.578 1.00 91.25 91 ASN A C 1
ATOM 751 O O . ASN A 1 91 ? -8.901 -10.416 -12.395 1.00 91.25 91 ASN A O 1
ATOM 755 N N . SER A 1 92 ? -9.127 -8.891 -10.767 1.00 95.50 92 SER A N 1
ATOM 756 C CA . SER A 1 92 ? -7.717 -8.504 -10.784 1.00 95.50 92 SER A CA 1
ATOM 757 C C . SER A 1 92 ? -6.809 -9.508 -10.084 1.00 95.50 92 SER A C 1
ATOM 759 O O . SER A 1 92 ? -5.657 -9.601 -10.479 1.00 95.50 92 SER A O 1
ATOM 761 N N . ILE A 1 93 ? -7.287 -10.278 -9.105 1.00 96.69 93 ILE A N 1
ATOM 762 C CA . ILE A 1 93 ? -6.469 -11.281 -8.408 1.00 96.69 93 ILE A CA 1
ATOM 763 C C . ILE A 1 93 ? -6.447 -12.585 -9.212 1.00 96.69 93 ILE A C 1
ATOM 765 O O . ILE A 1 93 ? -7.489 -13.189 -9.453 1.00 96.69 93 ILE A O 1
ATOM 769 N N . ILE A 1 94 ? -5.255 -13.018 -9.625 1.00 96.12 94 ILE A N 1
ATOM 770 C CA . ILE A 1 94 ? -5.023 -14.310 -10.290 1.00 96.12 94 ILE A CA 1
ATOM 771 C C . ILE A 1 94 ? -4.585 -15.363 -9.272 1.00 96.12 94 ILE A C 1
ATOM 773 O O . ILE A 1 94 ? -5.030 -16.506 -9.342 1.00 96.12 94 ILE A O 1
ATOM 777 N N . ASP A 1 95 ? -3.687 -14.982 -8.366 1.00 95.75 95 ASP A N 1
ATOM 778 C CA . ASP A 1 95 ? -3.105 -15.860 -7.353 1.00 95.75 95 ASP A CA 1
ATOM 779 C C . ASP A 1 95 ? -2.708 -15.029 -6.125 1.00 95.75 95 ASP A C 1
ATOM 781 O O . ASP A 1 95 ? -2.074 -13.977 -6.246 1.00 95.75 95 ASP A O 1
ATOM 785 N N . ASP A 1 96 ? -3.100 -15.513 -4.954 1.00 95.12 96 ASP A N 1
ATOM 786 C CA . ASP A 1 96 ? -2.858 -14.943 -3.629 1.00 95.12 96 ASP A CA 1
ATOM 787 C C . ASP A 1 96 ? -2.159 -15.945 -2.695 1.00 95.12 96 ASP A C 1
ATOM 789 O O . ASP A 1 96 ? -2.079 -15.737 -1.480 1.00 95.12 96 ASP A O 1
ATOM 793 N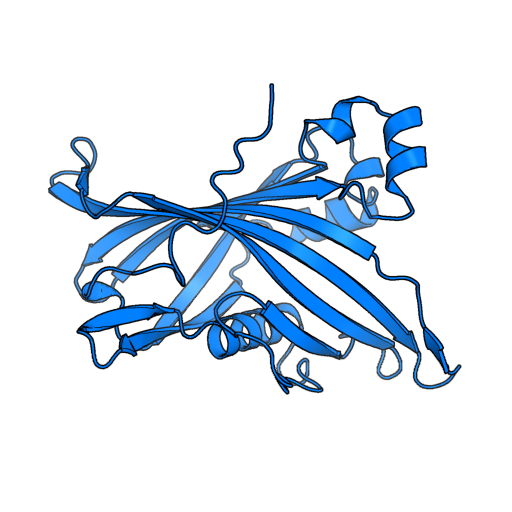 N . TYR A 1 97 ? -1.631 -17.044 -3.237 1.00 93.81 97 TYR A N 1
ATOM 794 C CA . TYR A 1 97 ? -0.959 -18.052 -2.441 1.00 93.81 97 TYR A CA 1
ATOM 795 C C . TYR A 1 97 ? 0.312 -17.482 -1.797 1.00 93.81 97 TYR A C 1
ATOM 797 O O . TYR A 1 97 ? 1.158 -16.870 -2.455 1.00 93.81 97 TYR A O 1
ATOM 805 N N . GLN A 1 98 ? 0.459 -17.724 -0.489 1.00 92.69 98 GLN A N 1
ATOM 806 C CA . GLN A 1 98 ? 1.575 -17.248 0.334 1.00 92.69 98 GLN A CA 1
ATOM 807 C C . GLN A 1 98 ? 2.507 -18.414 0.745 1.00 92.69 98 GLN A C 1
ATOM 809 O O . GLN A 1 98 ? 2.502 -18.820 1.911 1.00 92.69 98 GLN A O 1
ATOM 814 N N . PRO A 1 99 ? 3.303 -19.008 -0.169 1.00 78.19 99 PRO A N 1
ATOM 815 C CA . PRO A 1 99 ? 4.151 -20.158 0.151 1.00 78.19 99 PRO A CA 1
ATOM 816 C C . PRO A 1 99 ? 5.264 -19.796 1.135 1.00 78.19 99 PRO A C 1
ATOM 818 O O . PRO A 1 99 ? 6.262 -19.188 0.761 1.00 78.19 99 PRO A O 1
ATOM 821 N N . GLY A 1 100 ? 5.116 -20.203 2.397 1.00 79.06 100 GLY A N 1
ATOM 822 C CA . GLY A 1 100 ? 6.157 -20.025 3.416 1.00 79.06 100 GLY A CA 1
ATOM 823 C C . GLY A 1 100 ? 6.458 -18.565 3.774 1.00 79.06 100 GLY A C 1
ATOM 824 O O . GLY A 1 100 ? 7.435 -18.308 4.475 1.00 79.06 100 GLY A O 1
ATOM 825 N N . TYR A 1 101 ? 5.633 -17.617 3.319 1.00 81.38 101 TYR A N 1
ATOM 826 C CA . TYR A 1 101 ? 5.780 -16.210 3.664 1.00 81.38 101 TYR A CA 1
ATOM 827 C C . TYR A 1 101 ? 5.206 -15.940 5.051 1.00 81.38 101 TYR A C 1
ATOM 829 O O . TYR A 1 101 ? 4.065 -16.286 5.364 1.00 81.38 101 TYR A O 1
ATOM 837 N N . ASP A 1 102 ? 5.995 -15.258 5.876 1.00 89.88 102 ASP A N 1
ATOM 838 C CA . ASP A 1 102 ? 5.461 -14.558 7.033 1.00 89.88 102 ASP A CA 1
ATOM 839 C C . ASP A 1 102 ? 4.602 -13.396 6.522 1.00 89.88 102 ASP A C 1
ATOM 841 O O . ASP A 1 102 ? 5.142 -12.373 6.108 1.00 89.88 102 ASP A O 1
ATOM 845 N N . ILE A 1 103 ? 3.276 -13.559 6.542 1.00 90.69 103 ILE A N 1
ATOM 846 C CA . ILE A 1 103 ? 2.305 -12.559 6.062 1.00 90.69 103 ILE A CA 1
ATOM 847 C C . ILE A 1 103 ? 2.400 -11.229 6.815 1.00 90.69 103 ILE A C 1
ATOM 849 O O . ILE A 1 103 ? 1.943 -10.188 6.339 1.00 90.69 103 ILE A O 1
ATOM 853 N N . THR A 1 104 ? 2.996 -11.258 8.011 1.00 90.00 104 THR A N 1
ATOM 854 C CA . THR A 1 104 ? 3.291 -10.049 8.766 1.00 90.00 104 THR A CA 1
ATOM 855 C C . THR A 1 104 ? 4.473 -9.306 8.181 1.00 90.00 104 THR A C 1
ATOM 857 O O . THR A 1 104 ? 4.690 -8.191 8.596 1.00 90.00 104 THR A O 1
ATOM 860 N N . LYS A 1 105 ? 5.240 -9.841 7.232 1.00 91.06 105 LYS A N 1
ATOM 861 C CA . LYS A 1 105 ? 6.390 -9.162 6.611 1.00 91.06 105 LYS A CA 1
ATOM 862 C C . LYS A 1 105 ? 6.321 -9.145 5.098 1.00 91.06 105 LYS A C 1
ATOM 864 O O . LYS A 1 105 ? 6.790 -8.193 4.500 1.00 91.06 105 LYS A O 1
ATOM 869 N N . ASN A 1 106 ? 5.764 -10.185 4.495 1.00 93.38 106 ASN A N 1
ATOM 870 C CA . ASN A 1 106 ? 5.765 -10.390 3.061 1.00 93.38 106 ASN A CA 1
ATOM 871 C C . ASN A 1 106 ? 4.361 -10.723 2.581 1.00 93.38 106 ASN A C 1
ATOM 873 O O . ASN A 1 106 ? 3.706 -11.603 3.134 1.00 93.38 106 ASN A O 1
ATOM 877 N N . ILE A 1 107 ? 3.918 -10.029 1.540 1.00 95.69 107 ILE A N 1
ATOM 878 C CA . ILE A 1 107 ? 2.661 -10.317 0.852 1.00 95.69 107 ILE A CA 1
ATOM 879 C C . ILE A 1 107 ? 2.960 -10.395 -0.633 1.00 95.69 107 ILE A C 1
ATOM 881 O O . ILE A 1 107 ? 3.489 -9.442 -1.211 1.00 95.69 107 ILE A O 1
ATOM 885 N N . ARG A 1 108 ? 2.590 -11.517 -1.239 1.00 95.62 108 ARG A N 1
ATOM 886 C CA . ARG A 1 108 ? 2.675 -11.744 -2.678 1.00 95.62 108 ARG A CA 1
ATOM 887 C C . ARG A 1 108 ? 1.288 -11.693 -3.302 1.00 95.62 108 ARG A C 1
ATOM 889 O O . ARG A 1 108 ? 0.365 -12.274 -2.753 1.00 95.62 108 ARG A O 1
ATOM 896 N N . LEU A 1 109 ? 1.145 -11.073 -4.466 1.00 96.75 109 LEU A N 1
ATOM 897 C CA . LEU A 1 109 ? -0.039 -11.212 -5.315 1.00 96.75 109 LEU A CA 1
ATOM 898 C C . LEU A 1 109 ? 0.377 -11.340 -6.779 1.00 96.75 109 LEU A C 1
ATOM 900 O O . LEU A 1 109 ? 1.319 -10.683 -7.225 1.00 96.75 109 LEU A O 1
ATOM 904 N N . VAL A 1 110 ? -0.373 -12.128 -7.543 1.00 96.56 110 VAL A N 1
ATOM 905 C CA . VAL A 1 110 ? -0.349 -12.099 -9.007 1.00 96.56 110 VAL A CA 1
ATOM 906 C C . VAL A 1 110 ? -1.617 -11.417 -9.483 1.00 96.56 110 VAL A C 1
ATOM 908 O O . VAL A 1 110 ? -2.724 -11.860 -9.180 1.00 96.56 110 VAL A O 1
ATOM 911 N N . LEU A 1 111 ? -1.451 -10.333 -10.233 1.00 97.06 111 LEU A N 1
ATOM 912 C CA . LEU A 1 111 ? -2.537 -9.478 -10.680 1.00 97.06 111 LEU A CA 1
ATOM 913 C C . LEU A 1 111 ? -2.706 -9.544 -12.198 1.00 97.06 111 LEU A C 1
ATOM 915 O O . LEU A 1 111 ? -1.731 -9.481 -12.950 1.00 97.06 111 LEU A O 1
ATOM 919 N N . ALA A 1 112 ? -3.947 -9.612 -12.663 1.00 95.81 112 ALA A N 1
ATOM 920 C CA . ALA A 1 112 ? -4.296 -9.456 -14.066 1.00 95.81 112 ALA A CA 1
ATOM 921 C C . ALA A 1 112 ? -4.151 -7.994 -14.490 1.00 95.81 112 ALA A C 1
ATOM 923 O O . ALA A 1 112 ? -4.541 -7.076 -13.765 1.00 95.81 112 ALA A O 1
ATOM 924 N N . SER A 1 113 ? -3.632 -7.752 -15.695 1.00 92.38 113 SER A N 1
ATOM 925 C CA . SER A 1 113 ? -3.662 -6.402 -16.243 1.00 92.38 113 SER A CA 1
ATOM 926 C C . SER A 1 113 ? -5.088 -5.998 -16.620 1.00 92.38 113 SER A C 1
ATOM 928 O O . SER A 1 113 ? -5.747 -6.728 -17.363 1.00 92.38 113 SER A O 1
ATOM 930 N N . PRO A 1 114 ? -5.556 -4.800 -16.216 1.00 87.38 114 PRO A N 1
ATOM 931 C CA . PRO A 1 114 ? -6.885 -4.322 -16.593 1.00 87.38 114 PRO A CA 1
ATOM 932 C C . PRO A 1 114 ? -6.991 -3.998 -18.091 1.00 87.38 114 PRO A C 1
ATOM 934 O O . PRO A 1 114 ? -8.084 -3.765 -18.596 1.00 87.38 114 PRO A O 1
ATOM 937 N N . VAL A 1 115 ? -5.861 -3.951 -18.808 1.00 88.38 115 VAL A N 1
ATOM 938 C CA . VAL A 1 115 ? -5.791 -3.529 -20.216 1.00 88.38 115 VAL A CA 1
ATOM 939 C C . VAL A 1 115 ? -5.444 -4.685 -21.158 1.00 88.38 115 VAL A C 1
ATOM 941 O O . VAL A 1 115 ? -5.692 -4.597 -22.357 1.00 88.38 115 VAL A O 1
ATOM 944 N N . SER A 1 116 ? -4.857 -5.773 -20.647 1.00 90.75 116 SER A N 1
ATOM 945 C CA . SER A 1 116 ? -4.430 -6.908 -21.468 1.00 90.75 116 SER A CA 1
ATOM 946 C C . SER A 1 116 ? -4.568 -8.232 -20.730 1.00 90.75 116 SER A C 1
ATOM 948 O O . SER A 1 116 ? -3.892 -8.479 -19.738 1.00 90.75 116 SER A O 1
ATOM 950 N N . LYS A 1 117 ? -5.348 -9.151 -21.302 1.00 90.88 117 LYS A N 1
ATOM 951 C CA . LYS A 1 117 ? -5.507 -10.525 -20.794 1.00 90.88 117 LYS A CA 1
ATOM 952 C C . LYS A 1 117 ? -4.232 -11.377 -20.845 1.00 90.88 117 LYS A C 1
ATOM 954 O O . LYS A 1 117 ? -4.209 -12.479 -20.311 1.00 90.88 117 LYS A O 1
ATOM 959 N N . PHE A 1 118 ? -3.200 -10.898 -21.534 1.00 92.94 118 PHE A N 1
ATOM 960 C CA . PHE A 1 118 ? -1.934 -11.609 -21.691 1.00 92.94 118 PHE A CA 1
ATOM 961 C C . PHE A 1 118 ? -0.856 -11.106 -20.739 1.00 92.94 118 PHE A C 1
ATOM 963 O O . PHE A 1 118 ? 0.199 -11.721 -20.663 1.00 92.94 118 PHE A O 1
ATOM 970 N N . VAL A 1 119 ? -1.094 -9.984 -20.055 1.00 94.38 119 VAL A N 1
ATOM 971 C CA . VAL A 1 119 ? -0.122 -9.369 -19.153 1.00 94.38 119 VAL A CA 1
ATOM 972 C C . VAL A 1 119 ? -0.536 -9.625 -17.715 1.00 94.38 119 VAL A C 1
ATOM 974 O O . VAL A 1 119 ? -1.682 -9.372 -17.339 1.00 94.38 119 VAL A O 1
ATOM 977 N N . GLN A 1 120 ? 0.417 -10.089 -16.918 1.00 96.06 120 GLN A N 1
ATOM 978 C CA . GLN A 1 120 ? 0.253 -10.293 -15.486 1.00 96.06 120 GLN A CA 1
ATOM 979 C C . GLN A 1 120 ? 1.342 -9.536 -14.732 1.00 96.06 120 GLN A C 1
ATOM 981 O O . GLN A 1 120 ? 2.440 -9.305 -15.250 1.00 96.06 120 GLN A O 1
ATOM 986 N N . TYR A 1 121 ? 1.018 -9.143 -13.509 1.00 96.25 121 TYR A N 1
ATOM 987 C CA . TYR A 1 121 ? 1.919 -8.464 -12.596 1.00 96.25 121 TYR A CA 1
ATOM 988 C C . TYR A 1 121 ? 2.126 -9.342 -11.374 1.00 96.25 121 TYR A C 1
ATOM 990 O O . TYR A 1 121 ? 1.186 -9.565 -10.622 1.00 96.25 121 TYR A O 1
ATOM 998 N N . GLU A 1 122 ? 3.345 -9.810 -11.150 1.00 96.19 122 GLU A N 1
ATOM 999 C CA . GLU A 1 122 ? 3.711 -10.355 -9.849 1.00 96.19 122 GLU A CA 1
ATOM 1000 C C . GLU A 1 122 ? 4.202 -9.212 -8.964 1.00 96.19 122 GLU A C 1
ATOM 1002 O O . GLU A 1 122 ? 5.174 -8.526 -9.296 1.00 96.19 122 GLU A O 1
ATOM 1007 N N . VAL A 1 123 ? 3.504 -8.993 -7.853 1.00 95.75 123 VAL A N 1
ATOM 1008 C CA . VAL A 1 123 ? 3.779 -7.929 -6.893 1.00 95.75 123 VAL A CA 1
ATOM 1009 C C . VAL A 1 123 ? 4.120 -8.554 -5.553 1.00 95.75 123 VAL A C 1
ATOM 1011 O O . VAL A 1 123 ? 3.345 -9.334 -5.009 1.00 95.75 123 VAL A O 1
ATOM 1014 N N . ASN A 1 124 ? 5.264 -8.166 -5.003 1.00 95.44 124 ASN A N 1
ATOM 1015 C CA . ASN A 1 124 ? 5.674 -8.522 -3.653 1.00 95.44 124 ASN A CA 1
ATOM 1016 C C . ASN A 1 124 ? 5.835 -7.245 -2.828 1.00 95.44 124 ASN A C 1
ATOM 1018 O O . ASN A 1 124 ? 6.457 -6.287 -3.293 1.00 95.44 124 ASN A O 1
ATOM 1022 N N . LEU A 1 125 ? 5.274 -7.234 -1.622 1.00 95.06 125 LEU A N 1
ATOM 1023 C CA . LEU A 1 125 ? 5.449 -6.183 -0.624 1.00 95.06 125 LEU A CA 1
ATOM 1024 C C . LEU A 1 125 ? 6.194 -6.769 0.569 1.00 95.06 125 LEU A C 1
ATOM 1026 O O . LEU A 1 125 ? 5.648 -7.622 1.265 1.00 95.06 125 LEU A O 1
ATOM 1030 N N . GLU A 1 126 ? 7.414 -6.299 0.795 1.00 94.38 126 GLU A N 1
ATOM 1031 C CA . GLU A 1 126 ? 8.252 -6.685 1.927 1.00 94.38 126 GLU A CA 1
ATOM 1032 C C . GLU A 1 126 ? 8.359 -5.512 2.900 1.00 94.38 126 GLU A C 1
ATOM 1034 O O . GLU A 1 126 ? 8.915 -4.474 2.557 1.00 94.38 126 GLU A O 1
ATOM 1039 N N . SER A 1 127 ? 7.836 -5.645 4.113 1.00 93.94 127 SER A N 1
ATOM 1040 C CA . SER A 1 127 ? 7.976 -4.636 5.161 1.00 93.94 127 SER A CA 1
ATOM 1041 C C . SER A 1 127 ? 9.382 -4.676 5.754 1.00 93.94 127 SER A C 1
ATOM 1043 O O . SER A 1 127 ? 9.793 -5.694 6.309 1.00 93.94 127 SER A O 1
ATOM 1045 N N . THR A 1 128 ? 10.096 -3.555 5.684 1.00 92.19 128 THR A N 1
ATOM 1046 C CA . THR A 1 128 ? 11.482 -3.418 6.160 1.00 92.19 128 THR A CA 1
ATOM 1047 C C . THR A 1 128 ? 11.567 -2.695 7.496 1.00 92.19 128 THR A C 1
ATOM 1049 O O . THR A 1 128 ? 12.444 -2.984 8.309 1.00 92.19 128 THR A O 1
ATOM 1052 N N . ASP A 1 129 ? 10.634 -1.775 7.750 1.00 91.88 129 ASP A N 1
ATOM 1053 C CA . ASP A 1 129 ? 10.632 -0.949 8.948 1.00 91.88 129 ASP A CA 1
ATOM 1054 C C . ASP A 1 129 ? 9.218 -0.695 9.444 1.00 91.88 129 ASP A C 1
ATOM 1056 O O . ASP A 1 129 ? 8.288 -0.508 8.654 1.00 91.88 129 ASP A O 1
ATOM 1060 N N . ARG A 1 130 ? 9.065 -0.626 10.768 1.00 91.69 130 ARG A N 1
ATOM 1061 C CA . ARG A 1 130 ? 7.800 -0.269 11.407 1.00 91.69 130 ARG A CA 1
ATOM 1062 C C . ARG A 1 130 ? 8.016 0.566 12.643 1.00 91.69 130 ARG A C 1
ATOM 1064 O O . ARG A 1 130 ? 8.903 0.309 13.447 1.00 91.69 130 ARG A O 1
ATOM 1071 N N . GLN A 1 131 ? 7.112 1.511 12.833 1.00 90.00 131 GLN A N 1
ATOM 1072 C CA . GLN A 1 131 ? 6.969 2.218 14.087 1.00 90.00 131 GLN A CA 1
ATOM 1073 C C . GLN A 1 131 ? 5.496 2.508 14.336 1.00 90.00 131 GLN A C 1
ATOM 1075 O O . GLN A 1 131 ? 4.758 2.909 13.438 1.00 90.00 131 GLN A O 1
ATOM 1080 N N . GLN A 1 132 ? 5.071 2.343 15.580 1.00 88.38 132 GLN A N 1
ATOM 1081 C CA . GLN A 1 132 ? 3.750 2.753 16.031 1.00 88.38 132 GLN A CA 1
ATOM 1082 C C . GLN A 1 132 ? 3.904 3.754 17.168 1.00 88.38 132 GLN A C 1
ATOM 1084 O O . GLN A 1 132 ? 4.691 3.547 18.093 1.00 88.38 132 GLN A O 1
ATOM 1089 N N . ILE A 1 133 ? 3.152 4.847 17.097 1.00 84.31 133 ILE A N 1
ATOM 1090 C CA . ILE A 1 133 ? 3.001 5.773 18.213 1.00 84.31 133 ILE A CA 1
ATOM 1091 C C . ILE A 1 133 ? 1.706 5.370 18.924 1.00 84.31 133 ILE A C 1
ATOM 1093 O O . ILE A 1 133 ? 0.640 5.402 18.296 1.00 84.31 133 ILE A O 1
ATOM 1097 N N . PRO A 1 134 ? 1.781 4.947 20.201 1.00 74.62 134 PRO A N 1
ATOM 1098 C CA . PRO A 1 134 ? 0.616 4.500 20.950 1.00 74.62 134 PRO A CA 1
ATOM 1099 C C . PRO A 1 134 ? -0.491 5.552 21.018 1.00 74.62 134 PRO A C 1
ATOM 1101 O O . PRO A 1 134 ? -0.259 6.748 20.838 1.00 74.62 134 PRO A O 1
ATOM 1104 N N . LEU A 1 135 ? -1.698 5.077 21.332 1.00 74.25 135 LEU A N 1
ATOM 1105 C CA . LEU A 1 135 ? -2.885 5.906 21.494 1.00 74.25 135 LEU A CA 1
ATOM 1106 C C . LEU A 1 135 ? -2.605 7.091 22.430 1.00 74.25 135 LEU A C 1
ATOM 1108 O O . LEU A 1 135 ? -2.213 6.909 23.582 1.00 74.25 135 LEU A O 1
ATOM 1112 N N . SER A 1 136 ? -2.843 8.300 21.935 1.00 69.38 136 SER A N 1
ATOM 1113 C CA . SER A 1 136 ? -2.683 9.540 22.689 1.00 69.38 136 SER A CA 1
ATOM 1114 C C . SER A 1 136 ? -3.889 10.450 22.456 1.00 69.38 136 SER A C 1
ATOM 1116 O O . SER A 1 136 ? -4.656 10.269 21.508 1.00 69.38 136 SER A O 1
ATOM 1118 N N . ASN A 1 137 ? -4.094 11.421 23.342 1.00 66.25 137 ASN A N 1
ATOM 1119 C CA . ASN A 1 137 ? -5.130 12.436 23.179 1.00 66.25 137 ASN A CA 1
ATOM 1120 C C . ASN A 1 137 ? -4.521 13.635 22.460 1.00 66.25 137 ASN A C 1
ATOM 1122 O O . ASN A 1 137 ? -3.518 14.179 22.917 1.00 66.25 137 ASN A O 1
ATOM 1126 N N . ASN A 1 138 ? -5.111 14.063 21.341 1.00 58.38 138 ASN A N 1
ATOM 1127 C CA . ASN A 1 138 ? -4.621 15.245 20.636 1.00 58.38 138 ASN A CA 1
ATOM 1128 C C . ASN A 1 138 ? -5.151 16.511 21.340 1.00 58.38 138 ASN A C 1
ATOM 1130 O O . ASN A 1 138 ? -6.370 16.726 21.334 1.00 58.38 138 ASN A O 1
ATOM 1134 N N . PRO A 1 139 ? -4.281 17.375 21.904 1.00 54.41 139 PRO A N 1
ATOM 1135 C CA . PRO A 1 139 ? -4.717 18.597 22.579 1.00 54.41 139 PRO A CA 1
ATOM 1136 C C . PRO A 1 139 ? -5.488 19.549 21.651 1.00 54.41 139 PRO A C 1
ATOM 1138 O O . PRO A 1 139 ? -6.371 20.271 22.107 1.00 54.41 139 PRO A O 1
ATOM 1141 N N . ALA A 1 140 ? -5.203 19.521 20.343 1.00 60.03 140 ALA A N 1
ATOM 1142 C CA . ALA A 1 140 ? -5.839 20.372 19.339 1.00 60.03 140 ALA A CA 1
ATOM 1143 C C . ALA A 1 140 ? -7.206 19.849 18.844 1.00 60.03 140 ALA A C 1
ATOM 1145 O O . ALA A 1 140 ? -7.984 20.624 18.294 1.00 60.03 140 ALA A O 1
ATOM 1146 N N . LEU A 1 141 ? -7.535 18.563 19.050 1.00 56.44 141 LEU A N 1
ATOM 1147 C CA . LEU A 1 141 ? -8.780 17.930 18.568 1.00 56.44 141 LEU A CA 1
ATOM 1148 C C . LEU A 1 141 ? -9.764 17.572 19.697 1.00 56.44 141 LEU A C 1
ATOM 1150 O O . LEU A 1 141 ? -10.519 16.606 19.578 1.00 56.44 141 LEU A O 1
ATOM 1154 N N . LYS A 1 142 ? -9.777 18.353 20.789 1.00 55.34 142 LYS A N 1
ATOM 1155 C CA . LYS A 1 142 ? -10.727 18.204 21.912 1.00 55.34 142 LYS A CA 1
ATOM 1156 C C . LYS A 1 142 ? -10.867 16.742 22.380 1.00 55.34 142 LYS A C 1
ATOM 1158 O O . LYS A 1 142 ? -11.939 16.153 22.277 1.00 55.34 142 LYS A O 1
ATOM 1163 N N . SER A 1 143 ? -9.780 16.148 22.872 1.00 62.41 143 SER A N 1
ATOM 1164 C CA . SER A 1 143 ? -9.785 14.821 23.522 1.00 62.41 143 SER A CA 1
ATOM 1165 C C . SER A 1 143 ? -10.143 13.620 22.631 1.00 62.41 143 SER A C 1
ATOM 1167 O O . SER A 1 143 ? -10.357 12.531 23.157 1.00 62.41 143 SER A O 1
ATOM 1169 N N . SER A 1 144 ? -10.191 13.770 21.302 1.00 65.94 144 SER A N 1
ATOM 1170 C CA . SER A 1 144 ? -10.374 12.613 20.414 1.00 65.94 144 SER A CA 1
ATOM 1171 C C . SER A 1 144 ? -9.099 11.757 20.406 1.00 65.94 144 SER A C 1
ATOM 1173 O O . SER A 1 144 ? -8.013 12.306 20.175 1.00 65.94 144 SER A O 1
ATOM 1175 N N . PRO A 1 145 ? -9.191 10.436 20.651 1.00 79.19 145 PRO A N 1
ATOM 1176 C CA . PRO A 1 145 ? -8.015 9.582 20.670 1.00 79.19 145 PRO A CA 1
ATOM 1177 C C . PRO A 1 145 ? -7.454 9.437 19.248 1.00 79.19 145 PRO A C 1
ATOM 1179 O O . PRO A 1 145 ? -8.200 9.176 18.296 1.00 79.19 145 PRO A O 1
ATOM 1182 N N . TYR A 1 146 ? -6.137 9.608 19.112 1.00 82.75 146 TYR A N 1
ATOM 1183 C CA . TYR A 1 146 ? -5.410 9.424 17.858 1.00 82.75 146 TYR A CA 1
ATOM 1184 C C . TYR A 1 146 ? -4.333 8.349 17.991 1.00 82.75 146 TYR A C 1
ATOM 1186 O O . TYR A 1 146 ? -3.791 8.107 19.069 1.00 82.75 146 TYR A O 1
ATOM 1194 N N . PHE A 1 147 ? -4.041 7.702 16.872 1.00 87.19 147 PHE A N 1
ATOM 1195 C CA . PHE A 1 147 ? -3.075 6.616 16.743 1.00 87.19 147 PHE A CA 1
ATOM 1196 C C . PHE A 1 147 ? -2.335 6.805 15.422 1.00 87.19 147 PHE A C 1
ATOM 1198 O O . PHE A 1 147 ? -2.981 7.094 14.414 1.00 87.19 147 PHE A O 1
ATOM 1205 N N . SER A 1 148 ? -1.010 6.663 15.400 1.00 90.00 148 SER A N 1
ATOM 1206 C CA . SER A 1 148 ? -0.253 6.793 14.153 1.00 90.00 148 SER A CA 1
ATOM 1207 C C . SER A 1 148 ? 0.741 5.668 13.945 1.00 90.00 148 SER A C 1
ATOM 1209 O O . SER A 1 148 ? 1.352 5.166 14.887 1.00 90.00 148 SER A O 1
ATOM 1211 N N . ILE A 1 149 ? 0.926 5.322 12.680 1.00 93.00 149 ILE A N 1
ATOM 1212 C CA . ILE A 1 149 ? 1.831 4.275 12.226 1.00 93.00 149 ILE A CA 1
ATOM 1213 C C . ILE A 1 149 ? 2.746 4.817 11.141 1.00 93.00 149 ILE A C 1
ATOM 1215 O O . ILE A 1 149 ? 2.348 5.668 10.342 1.00 93.00 149 ILE A O 1
ATOM 1219 N N . LEU A 1 150 ? 3.951 4.275 11.113 1.00 92.44 150 LEU A N 1
ATOM 1220 C CA . LEU A 1 150 ? 4.893 4.355 10.015 1.00 92.44 150 LEU A CA 1
ATOM 1221 C C . LEU A 1 150 ? 5.238 2.924 9.610 1.00 92.44 150 LEU A C 1
ATOM 1223 O O . LEU A 1 150 ? 5.551 2.088 10.459 1.00 92.44 150 LEU A O 1
ATOM 1227 N N . GLU A 1 151 ? 5.181 2.651 8.316 1.00 92.94 151 GLU A N 1
ATOM 1228 C CA . GLU A 1 151 ? 5.634 1.399 7.725 1.00 92.94 151 GLU A CA 1
ATOM 1229 C C . GLU A 1 151 ? 6.428 1.711 6.460 1.00 92.94 151 GLU A C 1
ATOM 1231 O O . GLU A 1 151 ? 5.944 2.421 5.577 1.00 92.94 151 GLU A O 1
ATOM 1236 N N . ILE A 1 152 ? 7.653 1.195 6.384 1.00 93.56 152 ILE A N 1
ATOM 1237 C CA . ILE A 1 152 ? 8.456 1.216 5.163 1.00 93.56 152 ILE A CA 1
ATOM 1238 C C . ILE A 1 152 ? 8.413 -0.183 4.570 1.00 93.56 152 ILE A C 1
ATOM 1240 O O . ILE A 1 152 ? 8.558 -1.179 5.283 1.00 93.56 152 ILE A O 1
ATOM 1244 N N . SER A 1 153 ? 8.181 -0.252 3.265 1.00 94.50 153 SER A N 1
ATOM 1245 C CA . SER A 1 153 ? 8.158 -1.505 2.523 1.00 94.50 153 SER A CA 1
ATOM 1246 C C . SER A 1 153 ? 8.917 -1.394 1.213 1.00 94.50 153 SER A C 1
ATOM 1248 O O . SER A 1 153 ? 8.834 -0.376 0.530 1.00 94.50 153 SER A O 1
ATOM 1250 N N . THR A 1 154 ? 9.610 -2.452 0.821 1.00 95.38 154 THR A N 1
ATOM 1251 C CA . THR A 1 154 ? 10.113 -2.613 -0.537 1.00 95.38 154 THR A CA 1
ATOM 1252 C C . THR A 1 154 ? 9.039 -3.305 -1.370 1.00 95.38 154 THR A C 1
ATOM 1254 O O . THR A 1 154 ? 8.633 -4.433 -1.095 1.00 95.38 154 THR A O 1
ATOM 1257 N N . GLN A 1 155 ? 8.576 -2.629 -2.420 1.00 95.88 155 GLN A N 1
ATOM 1258 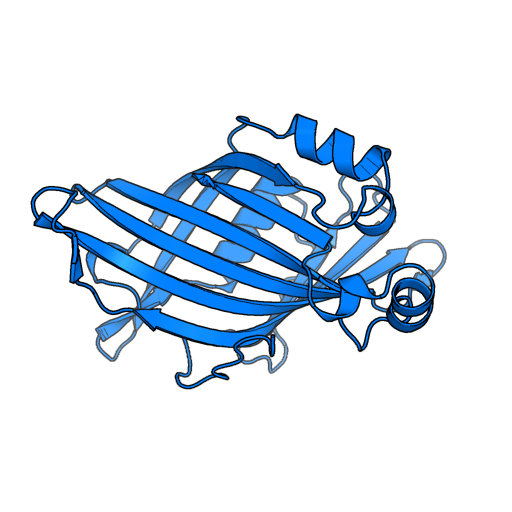C CA . 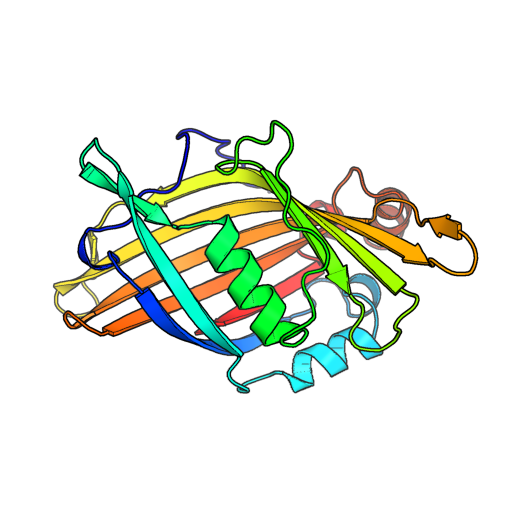GLN A 1 155 ? 7.737 -3.230 -3.447 1.00 95.88 1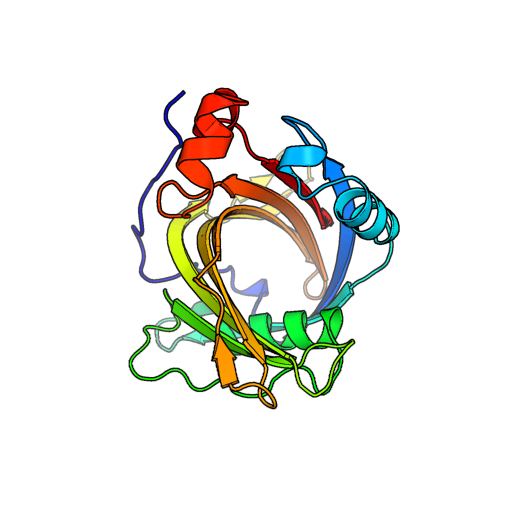55 GLN A CA 1
ATOM 1259 C C . GLN A 1 155 ? 8.613 -3.744 -4.581 1.00 95.88 155 GLN A C 1
ATOM 1261 O O . GLN A 1 155 ? 9.377 -2.978 -5.171 1.00 95.88 155 GLN A O 1
ATOM 1266 N N . SER A 1 156 ? 8.434 -5.013 -4.935 1.00 95.44 156 SER A N 1
ATOM 1267 C CA . SER A 1 156 ? 8.979 -5.603 -6.157 1.00 95.44 156 SER A CA 1
ATOM 1268 C C . SER A 1 156 ? 7.849 -5.905 -7.138 1.00 95.44 156 SER A C 1
ATOM 1270 O O . SER A 1 156 ? 6.838 -6.486 -6.752 1.00 95.44 156 SER A O 1
ATOM 1272 N N . LEU A 1 157 ? 8.025 -5.521 -8.400 1.00 95.06 157 LEU A N 1
ATOM 1273 C CA . LEU A 1 157 ? 7.078 -5.737 -9.491 1.00 95.06 157 LEU A CA 1
ATOM 1274 C C . LEU A 1 157 ? 7.777 -6.457 -10.641 1.00 95.06 157 LEU A C 1
ATOM 1276 O O . LEU A 1 157 ? 8.776 -5.962 -11.161 1.00 95.06 157 LEU A O 1
ATOM 1280 N N . GLN A 1 158 ? 7.216 -7.569 -11.091 1.00 95.75 158 GLN A N 1
ATOM 1281 C CA . GLN A 1 158 ? 7.621 -8.248 -12.315 1.00 95.75 158 GLN A CA 1
ATOM 1282 C C . GLN A 1 158 ? 6.436 -8.344 -13.267 1.00 95.75 158 GLN A C 1
ATOM 1284 O O . GLN A 1 158 ? 5.310 -8.610 -12.856 1.00 95.75 158 GLN A O 1
ATOM 1289 N N . VAL A 1 159 ? 6.691 -8.102 -14.548 1.00 95.31 159 VAL A N 1
ATOM 1290 C CA . VAL A 1 159 ? 5.678 -8.164 -15.598 1.00 95.31 159 VAL A CA 1
ATOM 1291 C C . VAL A 1 159 ? 5.938 -9.399 -16.441 1.00 95.31 159 VAL A C 1
ATOM 1293 O O . VAL A 1 159 ? 7.045 -9.568 -16.954 1.00 95.31 159 VAL A O 1
ATOM 1296 N N . SER A 1 160 ? 4.926 -10.236 -16.631 1.00 95.81 160 SER A N 1
ATOM 1297 C CA . SER A 1 160 ? 4.997 -11.379 -17.540 1.00 95.81 160 SER A CA 1
ATOM 1298 C C . SER A 1 160 ? 3.983 -11.245 -18.674 1.00 95.81 160 SER A C 1
ATOM 1300 O O . SER A 1 160 ? 2.922 -10.635 -18.519 1.00 95.81 160 SER A O 1
ATOM 1302 N N . ASN A 1 161 ? 4.326 -11.791 -19.842 1.00 94.81 161 ASN A N 1
ATOM 1303 C CA . ASN A 1 161 ? 3.417 -11.963 -20.966 1.00 94.81 161 ASN A CA 1
ATOM 1304 C C . ASN A 1 161 ? 3.214 -13.457 -21.229 1.00 94.81 161 ASN A C 1
ATOM 1306 O O . ASN A 1 161 ? 4.136 -14.157 -21.649 1.00 94.81 161 ASN A O 1
ATOM 1310 N N . THR A 1 162 ? 1.993 -13.936 -21.017 1.00 89.25 162 THR A N 1
ATOM 1311 C CA . THR A 1 162 ? 1.658 -15.364 -21.092 1.00 89.25 162 THR A CA 1
ATOM 1312 C C . THR A 1 162 ? 1.694 -15.925 -22.510 1.00 89.25 162 THR A C 1
ATOM 1314 O O . THR A 1 162 ? 1.825 -17.131 -22.682 1.00 89.25 162 THR A O 1
ATOM 1317 N N . THR A 1 163 ? 1.597 -15.074 -23.536 1.00 91.38 163 THR A N 1
ATOM 1318 C CA . THR A 1 163 ? 1.617 -15.512 -24.941 1.00 91.38 163 THR A CA 1
ATOM 1319 C C . THR A 1 163 ? 3.036 -15.635 -25.476 1.00 91.38 163 THR A C 1
ATOM 1321 O O . THR A 1 163 ? 3.350 -16.606 -26.154 1.00 91.38 163 THR A O 1
ATOM 1324 N N . SER A 1 164 ? 3.901 -14.659 -25.187 1.00 92.44 164 SER A N 1
ATOM 1325 C CA . SER A 1 164 ? 5.294 -14.694 -25.648 1.00 92.44 164 SER A CA 1
ATOM 1326 C C . SER A 1 164 ? 6.233 -15.439 -24.700 1.00 92.44 164 SER A C 1
ATOM 1328 O O . SER A 1 164 ? 7.379 -15.689 -25.065 1.00 92.44 164 SER A O 1
ATOM 1330 N N . GLY A 1 165 ? 5.788 -15.745 -23.477 1.00 91.06 165 GLY A N 1
ATOM 1331 C CA . GLY A 1 165 ? 6.646 -16.265 -22.410 1.00 91.06 165 GLY A CA 1
ATOM 1332 C C . GLY A 1 165 ? 7.648 -15.233 -21.879 1.00 91.06 165 GLY A C 1
ATOM 1333 O O . GLY A 1 165 ? 8.545 -15.585 -21.119 1.00 91.06 165 GLY A O 1
ATOM 1334 N N . TYR A 1 166 ? 7.525 -13.963 -22.282 1.00 93.81 166 TYR A N 1
ATOM 1335 C CA . TYR A 1 166 ? 8.406 -12.899 -21.814 1.00 93.81 166 TYR A CA 1
ATOM 1336 C C . TYR A 1 166 ? 8.178 -12.621 -20.328 1.00 93.81 166 TYR A C 1
ATOM 1338 O O . TYR A 1 166 ? 7.038 -12.500 -19.882 1.00 93.81 166 TYR A O 1
ATOM 1346 N N . ILE A 1 167 ? 9.268 -12.444 -19.585 1.00 93.38 167 ILE A N 1
ATOM 1347 C CA . ILE A 1 167 ? 9.266 -12.067 -18.174 1.00 93.38 167 ILE A CA 1
ATOM 1348 C C . ILE A 1 167 ? 10.261 -10.919 -18.002 1.00 93.38 167 ILE A C 1
ATOM 1350 O O . ILE A 1 167 ? 11.427 -11.036 -18.384 1.00 93.38 167 ILE A O 1
ATOM 1354 N N . SER A 1 168 ? 9.808 -9.795 -17.448 1.00 93.00 168 SER A N 1
ATOM 1355 C CA . SER A 1 168 ? 10.674 -8.649 -17.186 1.00 93.00 168 SER A CA 1
ATOM 1356 C C . SER A 1 168 ? 11.598 -8.907 -15.990 1.00 93.00 168 SER A C 1
ATOM 1358 O O . SER A 1 168 ? 11.272 -9.696 -15.099 1.00 93.00 168 SER A O 1
ATOM 1360 N N . PRO A 1 169 ? 12.716 -8.174 -15.873 1.00 92.00 169 PRO A N 1
ATOM 1361 C CA . PRO A 1 169 ? 13.386 -8.016 -14.588 1.00 92.00 169 PRO A CA 1
ATOM 1362 C C . PRO A 1 169 ? 12.434 -7.428 -13.536 1.00 92.00 169 PRO A C 1
ATOM 1364 O O . PRO A 1 169 ? 11.462 -6.745 -13.882 1.00 92.00 169 PRO A O 1
ATOM 1367 N N . PHE A 1 170 ? 12.734 -7.662 -12.257 1.00 91.25 170 PHE A N 1
ATOM 1368 C CA . PHE A 1 170 ? 12.017 -7.016 -11.160 1.00 91.25 170 PHE A CA 1
ATOM 1369 C C . PHE A 1 170 ? 12.335 -5.520 -11.119 1.00 91.25 170 PHE A C 1
ATOM 1371 O O . PHE A 1 170 ? 13.498 -5.119 -11.079 1.00 91.25 170 PHE A O 1
ATOM 1378 N N . LEU A 1 171 ? 11.285 -4.709 -11.072 1.00 92.69 171 LEU A N 1
ATOM 1379 C CA . LEU A 1 171 ? 11.351 -3.303 -10.707 1.00 92.69 171 LEU A CA 1
ATOM 1380 C C . LEU A 1 171 ? 11.149 -3.188 -9.202 1.00 92.69 171 LEU A C 1
ATOM 1382 O O . LEU A 1 171 ? 10.220 -3.787 -8.664 1.00 92.69 171 LEU A O 1
ATOM 1386 N N . LYS A 1 172 ? 12.002 -2.421 -8.529 1.00 94.56 172 LYS A N 1
ATOM 1387 C CA . LYS A 1 172 ? 11.995 -2.277 -7.075 1.00 94.56 172 LYS A CA 1
ATOM 1388 C C . LYS A 1 172 ? 11.885 -0.820 -6.662 1.00 94.56 172 LYS A C 1
ATOM 1390 O O . LYS A 1 172 ? 12.540 0.062 -7.217 1.00 94.56 172 LYS A O 1
ATOM 1395 N N . LYS A 1 173 ? 11.072 -0.564 -5.648 1.00 94.19 173 LYS A N 1
ATOM 1396 C CA . LYS A 1 173 ? 10.941 0.753 -5.024 1.00 94.19 173 LYS A CA 1
ATOM 1397 C C . LYS A 1 173 ? 10.699 0.595 -3.536 1.00 94.19 173 LYS A C 1
ATOM 1399 O O . LYS A 1 173 ? 10.027 -0.347 -3.129 1.00 94.19 173 LYS A O 1
ATOM 1404 N N . ASP A 1 174 ? 11.202 1.541 -2.761 1.00 95.25 174 ASP A N 1
ATOM 1405 C CA . ASP A 1 174 ? 10.909 1.606 -1.334 1.00 95.25 174 ASP A CA 1
ATOM 1406 C C . ASP A 1 174 ? 9.764 2.593 -1.125 1.00 95.25 174 ASP A C 1
ATOM 1408 O O . ASP A 1 174 ? 9.719 3.651 -1.752 1.00 95.25 174 ASP A O 1
ATOM 1412 N N . ILE A 1 175 ? 8.808 2.235 -0.282 1.00 96.12 175 ILE A N 1
ATOM 1413 C CA . ILE A 1 175 ? 7.593 2.995 -0.022 1.00 96.12 175 ILE A CA 1
ATOM 1414 C C . ILE A 1 175 ? 7.516 3.227 1.476 1.00 96.12 175 ILE A C 1
ATOM 1416 O O . ILE A 1 175 ? 7.294 2.294 2.244 1.00 96.12 175 ILE A O 1
ATOM 1420 N N . GLU A 1 176 ? 7.661 4.479 1.880 1.00 95.75 176 GLU A N 1
ATOM 1421 C CA . GLU A 1 176 ? 7.347 4.936 3.226 1.00 95.75 176 GLU A CA 1
ATOM 1422 C C . GLU A 1 176 ? 5.866 5.308 3.283 1.00 95.75 176 GLU A C 1
ATOM 1424 O O . GLU A 1 176 ? 5.399 6.131 2.496 1.00 95.75 176 GLU A O 1
ATOM 1429 N N . THR A 1 177 ? 5.129 4.729 4.225 1.00 95.94 177 THR A N 1
ATOM 1430 C CA . THR A 1 177 ? 3.728 5.058 4.488 1.00 95.94 177 THR A CA 1
ATOM 1431 C C . THR A 1 177 ? 3.573 5.507 5.929 1.00 95.94 177 THR A C 1
ATOM 1433 O O . THR A 1 177 ? 3.852 4.753 6.857 1.00 95.94 177 THR A O 1
ATOM 1436 N N . ILE A 1 178 ? 3.083 6.728 6.120 1.00 95.06 178 ILE A N 1
ATOM 1437 C CA . ILE A 1 178 ? 2.748 7.281 7.431 1.00 95.06 178 ILE A CA 1
ATOM 1438 C C . ILE A 1 178 ? 1.247 7.504 7.463 1.00 95.06 178 ILE A C 1
ATOM 1440 O O . ILE A 1 178 ? 0.720 8.213 6.608 1.00 95.06 178 ILE A O 1
ATOM 1444 N N . THR A 1 179 ? 0.565 6.932 8.452 1.00 95.88 179 THR A N 1
ATOM 1445 C CA . THR A 1 179 ? -0.878 7.127 8.627 1.00 95.88 179 THR A CA 1
ATOM 1446 C C . THR A 1 179 ? -1.195 7.592 10.031 1.00 95.88 179 THR A C 1
ATOM 1448 O O . THR A 1 179 ? -0.745 6.997 11.008 1.00 95.88 179 THR A O 1
ATOM 1451 N N . ILE A 1 180 ? -2.004 8.642 10.128 1.00 94.38 180 ILE A N 1
ATOM 1452 C CA . ILE A 1 180 ? -2.557 9.155 11.377 1.00 94.38 180 ILE A CA 1
ATOM 1453 C C . ILE A 1 180 ? -4.054 8.881 11.366 1.00 94.38 180 ILE A C 1
ATOM 1455 O O . ILE A 1 180 ? -4.775 9.363 10.497 1.00 94.38 180 ILE A O 1
ATOM 1459 N N . TYR A 1 181 ? -4.526 8.141 12.358 1.00 94.25 181 TYR A N 1
ATOM 1460 C CA . TYR A 1 181 ? -5.928 7.818 12.549 1.00 94.25 181 TYR A CA 1
ATOM 1461 C C . TYR A 1 181 ? -6.510 8.618 13.706 1.00 94.25 181 TYR A C 1
ATOM 1463 O O . TYR A 1 181 ? -5.884 8.774 14.752 1.00 94.25 181 TYR A O 1
ATOM 1471 N N . THR A 1 182 ? -7.736 9.096 13.534 1.00 92.69 182 THR A N 1
ATOM 1472 C CA . THR A 1 182 ? -8.526 9.766 14.568 1.00 92.69 182 THR A CA 1
ATOM 1473 C C . THR A 1 182 ? -9.880 9.081 14.675 1.00 92.69 182 THR A C 1
ATOM 1475 O O . THR A 1 182 ? -10.608 8.971 13.682 1.00 92.69 182 THR A O 1
ATOM 1478 N N . LYS A 1 183 ? -10.243 8.639 15.881 1.00 92.31 183 LYS A N 1
ATOM 1479 C CA . LYS A 1 183 ? -11.593 8.134 16.145 1.00 92.31 183 LYS A CA 1
ATOM 1480 C C . LYS A 1 183 ? -12.560 9.318 16.198 1.00 92.31 183 LYS A C 1
ATOM 1482 O O . LYS A 1 183 ? -12.413 10.187 17.052 1.00 92.31 183 LYS A O 1
ATOM 1487 N N . LEU A 1 184 ? -13.543 9.351 15.299 1.00 91.62 184 LEU A N 1
ATOM 1488 C CA . LEU A 1 184 ? -14.584 10.388 15.290 1.00 91.62 184 LEU A CA 1
ATOM 1489 C C . LEU A 1 184 ? -15.833 9.950 16.066 1.00 91.62 184 LEU A C 1
ATOM 1491 O O . LEU A 1 184 ? -16.502 10.769 16.685 1.00 91.62 184 LEU A O 1
ATOM 1495 N N . SER A 1 185 ? -16.162 8.659 16.007 1.00 91.44 185 SER A N 1
ATOM 1496 C CA . SER A 1 185 ? -17.226 8.004 16.780 1.00 91.44 185 SER A CA 1
ATOM 1497 C C . SER A 1 185 ? -16.961 6.494 16.807 1.00 91.44 185 SER A C 1
ATOM 1499 O O . SER A 1 185 ? -16.001 6.037 16.187 1.00 91.44 185 SER A O 1
ATOM 1501 N N . ASP A 1 186 ? -17.801 5.704 17.473 1.00 90.06 186 ASP A N 1
ATOM 1502 C CA . ASP A 1 186 ? -17.634 4.241 17.523 1.00 90.06 186 ASP A CA 1
ATOM 1503 C C . ASP A 1 186 ? -17.681 3.568 16.146 1.00 90.06 186 ASP A C 1
ATOM 1505 O O . ASP A 1 186 ? -17.002 2.571 15.940 1.00 90.06 186 ASP A O 1
ATOM 1509 N N . ASN A 1 187 ? -18.392 4.164 15.184 1.00 93.62 187 ASN A N 1
ATOM 1510 C CA . ASN A 1 187 ? -18.549 3.635 13.827 1.00 93.62 187 ASN A CA 1
ATOM 1511 C C . ASN A 1 187 ? -17.917 4.544 12.765 1.00 93.62 187 ASN A C 1
ATOM 1513 O O . ASN A 1 187 ? -18.301 4.499 11.595 1.00 93.62 187 ASN A O 1
ATOM 1517 N N . LYS A 1 188 ? -16.975 5.418 13.148 1.00 95.50 188 LYS A N 1
ATOM 1518 C CA . LYS A 1 188 ? -16.324 6.321 12.191 1.00 95.50 188 LYS A CA 1
ATOM 1519 C C . LYS A 1 188 ? -14.887 6.640 12.575 1.00 95.50 188 LYS A C 1
ATOM 1521 O O . LYS A 1 188 ? -14.629 7.241 13.619 1.00 95.50 188 LYS A O 1
ATOM 1526 N N . ILE A 1 189 ? -13.983 6.323 11.658 1.00 95.38 189 ILE A N 1
ATOM 1527 C CA . ILE A 1 189 ? -12.551 6.595 11.742 1.00 95.38 189 ILE A CA 1
ATOM 1528 C C . ILE A 1 189 ? -12.198 7.551 10.605 1.00 95.38 189 ILE A C 1
ATOM 1530 O O . ILE A 1 189 ? -12.677 7.383 9.485 1.00 95.38 189 ILE A O 1
ATOM 1534 N N . LYS A 1 190 ? -11.374 8.559 10.894 1.00 95.81 190 LYS A N 1
ATOM 1535 C CA . LYS A 1 190 ? -10.720 9.381 9.873 1.00 95.81 190 LYS A CA 1
ATOM 1536 C C . LYS A 1 190 ? -9.243 9.019 9.820 1.00 95.81 190 LYS A C 1
ATOM 1538 O O . LYS A 1 190 ? -8.628 8.882 10.876 1.00 95.81 190 LYS A O 1
ATOM 1543 N N . ALA A 1 191 ? -8.688 8.898 8.620 1.00 96.00 191 ALA A N 1
ATOM 1544 C CA . ALA A 1 191 ? -7.262 8.705 8.405 1.00 96.00 191 ALA A CA 1
ATOM 1545 C C . ALA A 1 191 ? -6.693 9.882 7.609 1.00 96.00 191 ALA A C 1
ATOM 1547 O O . ALA A 1 191 ? -7.380 10.473 6.785 1.00 96.00 191 ALA A O 1
ATOM 1548 N N . LEU A 1 192 ? -5.440 10.229 7.873 1.00 96.81 192 LEU A N 1
ATOM 1549 C CA . LEU A 1 192 ? -4.612 11.048 6.998 1.00 96.81 192 LEU A CA 1
ATOM 1550 C C . LEU A 1 192 ? -3.368 10.228 6.701 1.00 96.81 192 LEU A C 1
ATOM 1552 O O . LEU A 1 192 ? -2.653 9.849 7.631 1.00 96.81 192 LEU A O 1
ATOM 1556 N N . GLN A 1 193 ? -3.126 9.933 5.431 1.00 97.50 193 GLN A N 1
ATOM 1557 C CA . GLN A 1 193 ? -2.010 9.098 5.009 1.00 97.50 193 GLN A CA 1
ATOM 1558 C C . GLN A 1 193 ? -1.096 9.874 4.071 1.00 97.50 193 GLN A C 1
ATOM 1560 O O . GLN A 1 193 ? -1.559 10.531 3.143 1.00 97.50 193 GLN A O 1
ATOM 1565 N N . ARG A 1 194 ? 0.212 9.746 4.270 1.00 97.62 194 ARG A N 1
ATOM 1566 C CA . ARG A 1 194 ? 1.234 10.156 3.309 1.00 97.62 194 ARG A CA 1
ATOM 1567 C C . ARG A 1 194 ? 2.002 8.921 2.866 1.00 97.62 194 ARG A C 1
ATOM 1569 O O . ARG A 1 194 ? 2.500 8.183 3.711 1.00 97.62 194 ARG A O 1
ATOM 1576 N N . THR A 1 195 ? 2.136 8.737 1.560 1.00 97.50 195 THR A N 1
ATOM 1577 C CA . THR A 1 195 ? 3.036 7.744 0.969 1.00 97.50 195 THR A CA 1
ATOM 1578 C C . THR A 1 195 ? 4.149 8.456 0.220 1.00 97.50 195 THR A C 1
ATOM 1580 O O . THR A 1 195 ? 3.861 9.327 -0.600 1.00 97.50 195 THR A O 1
ATOM 1583 N N . ALA A 1 196 ? 5.395 8.077 0.465 1.00 97.44 196 ALA A N 1
ATOM 1584 C CA . ALA A 1 196 ? 6.556 8.554 -0.268 1.00 97.44 196 ALA A CA 1
ATOM 1585 C C . ALA A 1 196 ? 7.292 7.371 -0.888 1.00 97.44 196 ALA A C 1
ATOM 1587 O O . ALA A 1 196 ? 7.683 6.433 -0.198 1.00 97.44 196 ALA A O 1
ATOM 1588 N N . THR A 1 197 ? 7.460 7.416 -2.203 1.00 96.25 197 THR A N 1
ATOM 1589 C CA . THR A 1 197 ? 8.169 6.397 -2.968 1.00 96.25 197 THR A CA 1
ATOM 1590 C C . THR A 1 197 ? 9.588 6.858 -3.231 1.00 96.25 197 THR A C 1
ATOM 1592 O O . THR A 1 197 ? 9.815 7.987 -3.662 1.00 96.25 197 THR A O 1
ATOM 1595 N N . TYR A 1 198 ? 10.535 5.952 -3.055 1.00 94.62 198 TYR A N 1
ATOM 1596 C CA . TYR A 1 198 ? 11.945 6.149 -3.319 1.00 94.62 198 TYR A CA 1
ATOM 1597 C C . TYR A 1 198 ? 12.429 5.117 -4.328 1.00 94.62 198 TYR A C 1
ATOM 1599 O O . TYR A 1 198 ? 11.965 3.972 -4.357 1.00 94.62 198 TYR A O 1
ATOM 1607 N N . LEU A 1 199 ? 13.405 5.510 -5.141 1.00 91.75 199 LEU A N 1
ATOM 1608 C CA . LEU A 1 199 ? 14.087 4.558 -6.002 1.00 91.75 199 LEU A CA 1
ATOM 1609 C C . LEU A 1 199 ? 14.930 3.622 -5.128 1.00 91.75 199 LEU A C 1
ATOM 1611 O O . LEU A 1 199 ? 15.771 4.085 -4.354 1.00 91.75 199 LEU A O 1
ATOM 1615 N N . CYS A 1 200 ? 14.686 2.316 -5.237 1.00 89.38 200 CYS A N 1
ATOM 1616 C CA . CYS A 1 200 ? 15.397 1.324 -4.440 1.00 89.38 200 CYS A CA 1
ATOM 1617 C C . CYS A 1 200 ? 16.835 1.175 -4.969 1.00 89.38 200 CYS A C 1
ATOM 1619 O O . CYS A 1 200 ? 16.999 0.978 -6.175 1.00 89.38 200 CYS A O 1
ATOM 1621 N N . PRO A 1 201 ? 17.879 1.191 -4.117 1.00 87.94 201 PRO A N 1
ATOM 1622 C CA . PRO A 1 201 ? 19.264 0.970 -4.547 1.00 87.94 201 PRO A CA 1
ATOM 1623 C C . PRO A 1 201 ? 19.503 -0.360 -5.270 1.00 87.94 201 PRO A C 1
ATOM 1625 O O . PRO A 1 201 ? 20.449 -0.482 -6.045 1.00 87.94 201 PRO A O 1
ATOM 1628 N N . SER A 1 202 ? 18.645 -1.353 -5.020 1.00 87.00 202 SER A N 1
ATOM 1629 C CA . SER A 1 202 ? 18.697 -2.662 -5.676 1.00 87.00 202 SER A CA 1
ATOM 1630 C C . SER A 1 202 ? 17.935 -2.730 -7.011 1.00 87.00 202 SER A C 1
ATOM 1632 O O . SER A 1 202 ? 17.930 -3.783 -7.648 1.00 87.00 202 SER A O 1
ATOM 1634 N N . ASP A 1 203 ? 17.296 -1.638 -7.453 1.00 88.62 203 ASP A N 1
ATOM 1635 C CA . ASP A 1 203 ? 16.680 -1.540 -8.782 1.00 88.62 203 ASP A CA 1
ATOM 1636 C C . ASP A 1 203 ? 17.755 -1.313 -9.858 1.00 88.62 203 ASP A C 1
ATOM 1638 O O . ASP A 1 203 ? 18.653 -0.483 -9.706 1.00 88.62 203 ASP A O 1
ATOM 1642 N N . LEU A 1 204 ? 17.639 -2.012 -10.990 1.00 84.56 204 LEU A N 1
ATOM 1643 C CA . LEU A 1 204 ? 18.593 -1.922 -12.104 1.00 84.56 204 LEU A CA 1
ATOM 1644 C C . LEU A 1 204 ? 18.738 -0.495 -12.660 1.00 84.56 204 LEU A C 1
ATOM 1646 O O . LEU A 1 204 ? 19.810 -0.112 -13.126 1.00 84.56 204 LEU A O 1
ATOM 1650 N N . ARG A 1 205 ? 17.678 0.313 -12.576 1.00 85.12 205 ARG A N 1
ATOM 1651 C CA . ARG A 1 205 ? 17.641 1.697 -13.063 1.00 85.12 205 ARG A CA 1
ATOM 1652 C C . ARG A 1 205 ? 18.262 2.677 -12.069 1.00 85.12 205 ARG A C 1
ATOM 1654 O O . ARG A 1 205 ? 18.473 3.836 -12.425 1.00 85.12 205 ARG A O 1
ATOM 1661 N N . TYR A 1 206 ? 18.553 2.256 -10.834 1.00 88.06 206 TYR A N 1
ATOM 1662 C CA . TYR A 1 206 ? 19.029 3.146 -9.773 1.00 88.06 206 TYR A CA 1
ATOM 1663 C C . TYR A 1 206 ? 20.313 3.876 -10.164 1.00 88.06 206 TYR A C 1
ATOM 1665 O O . TYR A 1 206 ? 20.370 5.104 -10.123 1.00 88.06 206 TYR A O 1
ATOM 1673 N N . SER A 1 207 ? 21.324 3.131 -10.614 1.00 86.81 207 SER A N 1
ATOM 1674 C CA . SER A 1 207 ? 22.647 3.689 -10.919 1.00 86.81 207 SER A CA 1
ATOM 1675 C C . SER A 1 207 ? 22.622 4.763 -12.016 1.00 86.81 207 SER A C 1
ATOM 1677 O O . SER A 1 207 ? 23.349 5.753 -11.930 1.00 86.81 207 SER A O 1
ATOM 1679 N N . GLU A 1 208 ? 21.768 4.605 -13.028 1.00 88.25 208 GLU A N 1
ATOM 1680 C CA . GLU A 1 208 ? 21.606 5.586 -14.102 1.00 88.25 208 GLU A CA 1
ATOM 1681 C C . GLU A 1 208 ? 20.869 6.838 -13.621 1.00 88.25 208 GLU A C 1
ATOM 1683 O O . GLU A 1 208 ? 21.278 7.954 -13.947 1.00 88.25 208 GLU A O 1
ATOM 1688 N N . ASN A 1 209 ? 19.819 6.664 -12.815 1.00 87.19 209 ASN A N 1
ATOM 1689 C CA . ASN A 1 209 ? 19.055 7.780 -12.259 1.00 87.19 209 ASN A CA 1
ATOM 1690 C C . ASN A 1 209 ? 19.891 8.601 -11.275 1.00 87.19 209 ASN A C 1
ATOM 1692 O O . ASN A 1 209 ? 19.863 9.822 -11.350 1.00 87.19 209 ASN A O 1
ATOM 1696 N N . VAL A 1 210 ? 20.713 7.968 -10.431 1.00 90.75 210 VAL A N 1
ATOM 1697 C CA . VAL A 1 210 ? 21.623 8.685 -9.518 1.00 90.75 210 VAL A CA 1
ATOM 1698 C C . VAL A 1 210 ? 22.632 9.545 -10.278 1.00 90.75 210 VAL A C 1
ATOM 1700 O O . VAL A 1 210 ? 22.915 10.665 -9.860 1.00 90.75 210 VAL A O 1
ATOM 1703 N N . LYS A 1 211 ? 23.164 9.059 -11.409 1.00 90.75 211 LYS A N 1
ATOM 1704 C CA . LYS A 1 211 ? 24.097 9.839 -12.242 1.00 90.75 211 LYS A CA 1
ATOM 1705 C C . LYS A 1 211 ? 23.433 11.070 -12.858 1.00 90.75 211 LYS A C 1
ATOM 1707 O O . LYS A 1 211 ? 24.070 12.115 -12.942 1.00 90.75 211 LYS A O 1
ATOM 1712 N N . LYS A 1 212 ? 22.183 10.939 -13.311 1.00 90.06 212 LYS A N 1
ATOM 1713 C CA . LYS A 1 212 ? 21.419 12.040 -13.922 1.00 90.06 212 LYS A CA 1
ATOM 1714 C C . LYS A 1 212 ? 20.906 13.026 -12.876 1.00 90.06 212 LYS A C 1
ATOM 1716 O O . LYS A 1 212 ? 20.920 14.229 -13.108 1.00 90.06 212 LYS A O 1
ATOM 1721 N N . GLN A 1 213 ? 20.472 12.505 -11.734 1.00 90.69 213 GLN A N 1
ATOM 1722 C CA . GLN A 1 213 ? 19.799 13.251 -10.689 1.00 90.69 213 GLN A CA 1
ATOM 1723 C C . GLN A 1 213 ? 20.212 12.728 -9.303 1.00 90.69 213 GLN A C 1
ATOM 1725 O O . GLN A 1 213 ? 19.544 11.872 -8.725 1.00 90.69 213 GLN A O 1
ATOM 1730 N N . PRO A 1 214 ? 21.303 13.250 -8.717 1.00 90.94 214 PRO A N 1
ATOM 1731 C CA . PRO A 1 214 ? 21.831 12.764 -7.440 1.00 90.94 214 PRO A CA 1
ATOM 1732 C C . PRO A 1 214 ? 20.843 12.845 -6.268 1.00 90.94 214 PRO A C 1
ATOM 1734 O O . PRO A 1 214 ? 20.982 12.106 -5.292 1.00 90.94 214 PRO A O 1
ATOM 1737 N N . LYS A 1 215 ? 19.822 13.710 -6.356 1.00 90.19 215 LYS A N 1
ATOM 1738 C CA . LYS A 1 215 ? 18.783 13.842 -5.325 1.00 90.19 215 LYS A CA 1
ATOM 1739 C C . LYS A 1 215 ? 17.977 12.561 -5.097 1.00 90.19 215 LYS A C 1
ATOM 1741 O O . LYS A 1 215 ? 17.532 12.350 -3.974 1.00 90.19 215 LYS A O 1
ATOM 1746 N N . VAL A 1 216 ? 17.872 11.657 -6.083 1.00 89.56 216 VAL A N 1
ATOM 1747 C CA . VAL A 1 216 ? 17.129 10.378 -5.947 1.00 89.56 216 VAL A CA 1
ATOM 1748 C C . VAL A 1 216 ? 17.661 9.474 -4.830 1.00 89.56 216 VAL A C 1
ATOM 1750 O O . VAL A 1 216 ? 16.971 8.564 -4.372 1.00 89.56 216 VAL A O 1
ATOM 1753 N N . VAL A 1 217 ? 18.894 9.715 -4.373 1.00 87.06 217 VAL A N 1
ATOM 1754 C CA . VAL A 1 217 ? 19.496 8.991 -3.248 1.00 87.06 217 VAL A CA 1
ATOM 1755 C C . VAL A 1 217 ? 18.766 9.294 -1.939 1.00 87.06 217 VAL A C 1
ATOM 1757 O O . VAL A 1 217 ? 18.624 8.412 -1.096 1.00 87.06 217 VAL A O 1
ATOM 1760 N N . VAL A 1 218 ? 18.277 10.519 -1.754 1.00 87.38 218 VAL A N 1
ATOM 1761 C CA . VAL A 1 218 ? 17.734 10.991 -0.470 1.00 87.38 218 VAL A CA 1
ATOM 1762 C C . VAL A 1 218 ? 16.273 11.404 -0.561 1.00 87.38 218 VAL A C 1
ATOM 1764 O O . VAL A 1 218 ? 15.521 11.125 0.371 1.00 87.38 218 VAL A O 1
ATOM 1767 N N . ASP A 1 219 ? 15.870 11.984 -1.686 1.00 92.81 219 ASP A N 1
ATOM 1768 C CA . ASP A 1 219 ? 14.541 12.544 -1.881 1.00 92.81 219 ASP A CA 1
ATOM 1769 C C . ASP A 1 219 ? 13.591 11.509 -2.505 1.00 92.81 219 ASP A C 1
ATOM 1771 O O . ASP A 1 219 ? 14.016 10.662 -3.301 1.00 92.81 219 ASP A O 1
ATOM 1775 N N . PRO A 1 220 ? 12.298 11.543 -2.147 1.00 95.38 220 PRO A N 1
ATOM 1776 C CA . PRO A 1 220 ? 11.299 10.707 -2.792 1.00 95.38 220 PRO A CA 1
ATOM 1777 C C . PRO A 1 220 ? 11.036 11.167 -4.228 1.00 95.38 220 PRO A C 1
ATOM 1779 O O . PRO A 1 220 ? 11.070 12.356 -4.541 1.00 95.38 220 PRO A O 1
ATOM 1782 N N . ILE A 1 221 ? 10.727 10.204 -5.091 1.00 95.06 221 ILE A N 1
ATOM 1783 C CA . ILE A 1 221 ? 10.409 10.417 -6.509 1.00 95.06 221 ILE A CA 1
ATOM 1784 C C . ILE A 1 221 ? 8.909 10.665 -6.737 1.00 95.06 221 ILE A C 1
ATOM 1786 O O . ILE A 1 221 ? 8.536 11.278 -7.729 1.00 95.06 221 ILE A O 1
ATOM 1790 N N . ASP A 1 222 ? 8.061 10.211 -5.809 1.00 96.94 222 ASP A N 1
ATOM 1791 C CA . ASP A 1 222 ? 6.597 10.344 -5.823 1.00 96.94 222 ASP A CA 1
ATOM 1792 C C . ASP A 1 222 ? 6.117 10.497 -4.371 1.00 96.94 222 ASP A C 1
ATOM 1794 O O . ASP A 1 222 ? 6.418 9.644 -3.530 1.00 96.94 222 ASP A O 1
ATOM 1798 N N . ILE A 1 223 ? 5.401 11.583 -4.065 1.00 98.00 223 ILE A N 1
ATOM 1799 C CA . ILE A 1 223 ? 4.680 11.749 -2.796 1.00 98.00 223 ILE A CA 1
ATOM 1800 C C . ILE A 1 223 ? 3.189 11.839 -3.088 1.00 98.00 223 ILE A C 1
ATOM 1802 O O . ILE A 1 223 ? 2.754 12.627 -3.926 1.00 98.00 223 ILE A O 1
ATOM 1806 N N . ARG A 1 224 ? 2.390 11.100 -2.317 1.00 98.12 224 ARG A N 1
ATOM 1807 C CA . ARG A 1 224 ? 0.927 11.164 -2.360 1.00 98.12 224 ARG A CA 1
ATOM 1808 C C . ARG A 1 224 ? 0.355 11.333 -0.967 1.00 98.12 224 ARG A C 1
ATOM 1810 O O . ARG A 1 224 ? 0.828 10.702 -0.021 1.00 98.12 224 ARG A O 1
ATOM 1817 N N . CYS A 1 225 ? -0.688 12.147 -0.858 1.00 98.25 225 CYS A N 1
ATOM 1818 C CA . CYS A 1 225 ? -1.438 12.325 0.381 1.00 98.25 225 CYS A CA 1
ATOM 1819 C C . CYS A 1 225 ? -2.886 11.885 0.185 1.00 98.25 225 CYS A C 1
ATOM 1821 O O . CYS A 1 225 ? -3.532 12.294 -0.784 1.00 98.25 225 CYS A O 1
ATOM 1823 N N . TYR A 1 226 ? -3.392 11.104 1.132 1.00 98.12 226 TYR A N 1
ATOM 1824 C CA . TYR A 1 226 ? -4.745 10.572 1.141 1.00 98.12 226 TYR A CA 1
ATOM 1825 C C . TYR A 1 226 ? -5.497 10.987 2.406 1.00 98.12 226 TYR A C 1
ATOM 1827 O O . TYR A 1 226 ? -4.896 11.156 3.472 1.00 98.12 226 TYR A O 1
ATOM 1835 N N . GLU A 1 227 ? -6.814 11.118 2.268 1.00 96.38 227 GLU A N 1
ATOM 1836 C CA . GLU A 1 227 ? -7.785 11.286 3.360 1.00 96.38 227 GLU A CA 1
ATOM 1837 C C . GLU A 1 227 ? -8.911 10.258 3.235 1.00 96.38 227 GLU A C 1
ATOM 1839 O O . GLU A 1 227 ? -9.338 10.018 2.079 1.00 96.38 227 GLU A O 1
#

Sequence (227 aa):
INRFHPGLSDNDLYFPDWFIGKWNVSSYLRNVEAPIDIDTFGGEYVYNKTRNELNKPLLYISKFKRLDNGRVITDRLYNVEQIAIAAMGENSIIDDYQPGYDITKNIRLVLASPVSKFVQYEVNLESTDRQQIPLSNNPALKSSPYFSILEISTQSLQVSNTTSGYISPFLKKDIETITIYTKLSDNKIKALQRTATYLCPSDLRYSENVKKQPKVVVDPIDIRCYE

InterPro domains:
  IPR049213 Domain of unknown function DUF6816 [PF20670] (8-218)